Protein AF-A0A093VZG8-F1 (afdb_monomer)

Organism: NCBI:txid1077442

Radius of gyration: 24.64 Å; Cα contacts (8 Å, |Δi|>4): 411; chains: 1; bounding box: 66×65×66 Å

Foldseek 3Di:
DQDFDKDFFWFADPVRLQIDHRWIWTALASDPLEWEWEQAPQQCQALVDRTWTWTWGPDDDLSNDAFDCPPPPDRPRSHSPQWDWDDLDPQKIWIAGVPRRHGAWMARPVLRIIIGTPVRTDDDPVNDDVRNRAYEYAPLVNVVQSGCCVVGPHWYQPPRPDTSVVQCDSVNDRDDGDDTDDDPRPPPPPPDDPFQWDWRAHSVRPDIDIDHPDDPVNVPDDDPDVCVVDPPPPPPVPPPDDDDDDDDDDDDDDDDDDDDDDDDD

Structure (mmCIF, N/CA/C/O backbone):
data_AF-A0A093VZG8-F1
#
_entry.id   AF-A0A093VZG8-F1
#
loop_
_atom_site.group_PDB
_atom_site.id
_atom_si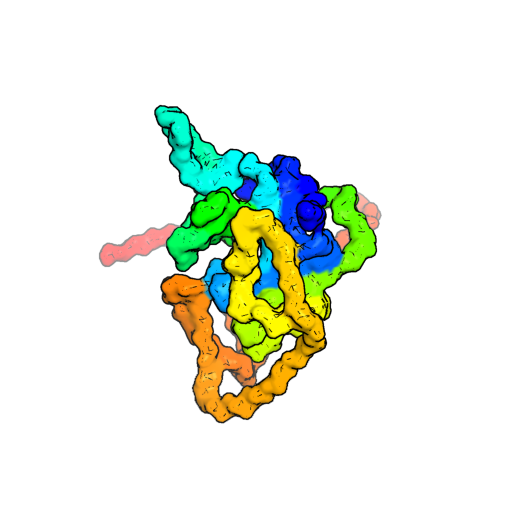te.type_symbol
_atom_site.label_atom_id
_atom_site.label_alt_id
_atom_site.label_comp_id
_atom_site.label_asym_id
_atom_site.label_entity_id
_atom_site.label_seq_id
_atom_site.pdbx_PDB_ins_code
_atom_site.Cartn_x
_atom_site.Cartn_y
_atom_site.Cartn_z
_atom_site.occupancy
_atom_site.B_iso_or_equiv
_atom_site.auth_seq_id
_atom_site.auth_comp_id
_atom_site.auth_asym_id
_atom_site.auth_atom_id
_atom_site.pdbx_PDB_model_num
ATOM 1 N N . MET A 1 1 ? 3.425 16.696 25.930 1.00 34.56 1 MET A N 1
ATOM 2 C CA . MET A 1 1 ? 2.387 16.043 25.108 1.00 34.56 1 MET A CA 1
ATOM 3 C C . MET A 1 1 ? 2.516 16.636 23.718 1.00 34.56 1 MET A C 1
ATOM 5 O O . MET A 1 1 ? 2.159 17.789 23.547 1.00 34.56 1 MET A O 1
ATOM 9 N N . SER A 1 2 ? 3.180 15.950 22.787 1.00 42.94 2 SER A N 1
ATOM 10 C CA . SER A 1 2 ? 3.310 16.444 21.412 1.00 42.94 2 SER A CA 1
ATOM 11 C C . SER A 1 2 ? 1.950 16.348 20.733 1.00 42.94 2 S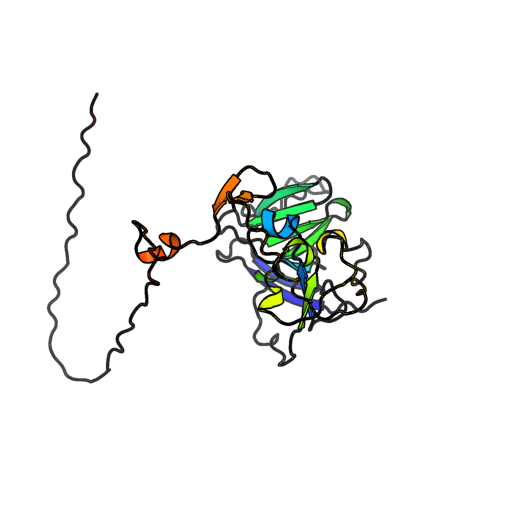ER A C 1
ATOM 13 O O . SER A 1 2 ? 1.392 15.255 20.651 1.00 42.94 2 SER A O 1
ATOM 15 N N . GLU A 1 3 ? 1.405 17.481 20.304 1.00 52.69 3 GLU A N 1
ATOM 16 C CA . GLU A 1 3 ? 0.133 17.536 19.591 1.00 52.69 3 GLU A CA 1
ATOM 17 C C . GLU A 1 3 ? 0.294 16.830 18.243 1.00 52.69 3 GLU A C 1
ATOM 19 O O . GLU A 1 3 ? 0.900 17.346 17.305 1.00 52.69 3 GLU A O 1
ATOM 24 N N . HIS A 1 4 ? -0.203 15.596 18.168 1.00 59.75 4 HIS A N 1
ATOM 25 C CA . HIS A 1 4 ? -0.438 14.955 16.889 1.00 59.75 4 HIS A CA 1
ATOM 26 C C . HIS A 1 4 ? -1.547 15.701 16.212 1.00 59.75 4 HIS A C 1
ATOM 28 O O . HIS A 1 4 ? -2.628 15.868 16.776 1.00 59.75 4 HIS A O 1
ATOM 34 N N . SER A 1 5 ? -1.292 16.105 14.985 1.00 71.56 5 SER A N 1
ATOM 35 C CA . SER A 1 5 ? -2.370 16.654 14.214 1.00 71.56 5 SER A CA 1
ATOM 36 C C . SER A 1 5 ? -3.278 15.519 13.742 1.00 71.56 5 SER A C 1
ATOM 38 O O . SER A 1 5 ? -2.818 14.535 13.147 1.00 71.56 5 SER A O 1
ATOM 40 N N . THR A 1 6 ? -4.560 15.638 14.071 1.00 81.44 6 THR A N 1
ATOM 41 C CA . THR A 1 6 ? -5.571 14.607 13.853 1.00 81.44 6 THR A CA 1
ATOM 42 C C . THR A 1 6 ? -6.587 15.052 12.816 1.00 81.44 6 THR A C 1
ATOM 44 O O . THR A 1 6 ? -6.874 16.238 12.664 1.00 81.44 6 THR A O 1
ATOM 47 N N . ILE A 1 7 ? -7.145 14.084 12.098 1.00 84.50 7 ILE A N 1
ATOM 48 C CA . ILE A 1 7 ? -8.249 14.294 11.167 1.00 84.50 7 ILE A CA 1
ATOM 49 C C . ILE A 1 7 ? -9.335 13.259 11.444 1.00 84.50 7 ILE A C 1
ATOM 51 O O . ILE A 1 7 ? -9.048 12.129 11.836 1.00 84.50 7 ILE A O 1
ATOM 55 N N . THR A 1 8 ? -10.591 13.636 11.228 1.00 88.00 8 THR A N 1
ATOM 56 C CA . THR A 1 8 ? -11.698 12.676 11.152 1.00 88.00 8 THR A CA 1
ATOM 57 C C . THR A 1 8 ? -12.025 12.458 9.686 1.00 88.00 8 THR A C 1
ATOM 59 O O . THR A 1 8 ? -12.253 13.428 8.964 1.00 88.00 8 THR A O 1
ATOM 62 N N . ALA A 1 9 ? -12.034 11.207 9.236 1.00 88.38 9 ALA A N 1
ATOM 63 C CA . ALA A 1 9 ? -12.234 10.883 7.829 1.00 88.38 9 ALA A CA 1
ATOM 64 C C . ALA A 1 9 ? -13.118 9.649 7.637 1.00 88.38 9 ALA A C 1
ATOM 66 O O . ALA A 1 9 ? -13.374 8.882 8.564 1.00 88.38 9 ALA A O 1
ATOM 67 N N . SER A 1 10 ? -13.584 9.465 6.404 1.00 91.69 10 SER A N 1
ATOM 68 C CA . SER A 1 10 ? -14.090 8.172 5.944 1.00 91.69 10 SER A CA 1
ATOM 69 C C . SER A 1 10 ? -13.010 7.483 5.125 1.00 91.69 10 SER A C 1
ATOM 71 O O . SER A 1 10 ? -12.183 8.149 4.500 1.00 91.69 10 SER A O 1
ATOM 73 N N . ILE A 1 11 ? -13.027 6.156 5.108 1.00 92.88 11 ILE A N 1
ATOM 74 C CA . ILE A 1 11 ? -12.136 5.355 4.276 1.00 92.88 11 ILE A CA 1
ATOM 75 C C . ILE A 1 11 ? -12.933 4.370 3.436 1.00 92.88 11 ILE A C 1
ATOM 77 O O . ILE A 1 11 ? -13.961 3.857 3.880 1.00 92.88 11 ILE A O 1
ATOM 81 N N . SER A 1 12 ? -12.454 4.081 2.232 1.00 94.81 12 SER A N 1
ATOM 82 C CA . SER A 1 12 ? -13.049 3.067 1.368 1.00 94.81 12 SER A CA 1
ATOM 83 C C . SER A 1 12 ? -12.025 2.510 0.395 1.00 94.81 12 SER A C 1
ATOM 85 O O . SER A 1 12 ? -11.300 3.255 -0.259 1.00 94.81 12 SER A O 1
ATOM 87 N N . CYS A 1 13 ? -12.007 1.188 0.239 1.00 95.62 13 CYS A N 1
ATOM 88 C CA . CYS A 1 13 ? -11.330 0.551 -0.883 1.00 95.62 13 CYS A CA 1
ATOM 89 C C . CYS A 1 13 ? -12.132 0.721 -2.179 1.00 95.62 13 CYS A C 1
ATOM 91 O O . CYS A 1 13 ? -13.307 1.095 -2.154 1.00 95.62 13 CYS A O 1
ATOM 93 N N . LEU A 1 14 ? -11.516 0.372 -3.314 1.00 95.44 14 LEU A N 1
ATOM 94 C CA . LEU A 1 14 ? -12.126 0.515 -4.642 1.00 95.44 14 LEU A CA 1
ATOM 95 C C . LEU A 1 14 ? -13.506 -0.156 -4.771 1.00 95.44 14 LEU A C 1
ATOM 97 O O . LEU A 1 14 ? -14.391 0.387 -5.420 1.00 95.44 14 LEU A O 1
ATOM 101 N N . CYS A 1 15 ? -13.709 -1.323 -4.152 1.00 96.38 15 CYS A N 1
ATOM 102 C CA . CYS A 1 15 ? -14.987 -2.044 -4.220 1.00 96.38 15 CYS A CA 1
ATOM 103 C C . CYS A 1 15 ? -15.947 -1.737 -3.055 1.00 96.38 15 CYS A C 1
ATOM 105 O O . CYS A 1 15 ? -17.015 -2.344 -2.974 1.00 96.38 15 CYS A O 1
ATOM 107 N N . GLY A 1 16 ? -15.558 -0.867 -2.115 1.00 93.69 16 GLY A N 1
ATOM 108 C CA . GLY A 1 16 ? -16.362 -0.495 -0.945 1.00 93.69 16 GLY A CA 1
ATOM 109 C C . GLY A 1 16 ? -16.577 -1.599 0.097 1.00 93.69 16 GLY A C 1
ATOM 110 O O . GLY A 1 16 ? -17.327 -1.405 1.043 1.00 93.69 16 GLY A O 1
ATOM 111 N N . LYS A 1 17 ? -15.949 -2.774 -0.048 1.00 93.00 17 LYS A N 1
ATOM 112 C CA . LYS A 1 17 ? -16.087 -3.888 0.913 1.00 93.00 17 LYS A CA 1
ATOM 113 C C . LYS A 1 17 ? -15.242 -3.720 2.175 1.00 93.00 17 LYS A C 1
ATOM 115 O O . LYS A 1 17 ? -15.554 -4.298 3.214 1.00 93.00 17 LYS A O 1
ATOM 120 N N . VAL A 1 18 ? -14.177 -2.931 2.078 1.00 93.12 18 VAL A N 1
ATOM 121 C CA . VAL A 1 18 ? -13.375 -2.467 3.210 1.00 93.12 18 VAL A CA 1
ATOM 122 C C . VAL A 1 18 ? -13.589 -0.967 3.292 1.00 93.12 18 VAL A C 1
ATOM 124 O O . VAL A 1 18 ? -13.084 -0.226 2.450 1.00 93.12 18 VAL A O 1
ATOM 127 N N . SER A 1 19 ? -14.384 -0.533 4.261 1.00 92.81 19 SER A N 1
ATOM 128 C CA . SER A 1 19 ? -14.762 0.866 4.422 1.00 92.81 19 SER A CA 1
ATOM 129 C C . SER A 1 19 ? -15.127 1.164 5.866 1.00 92.81 19 SER A C 1
ATOM 131 O O . SER A 1 19 ? -15.663 0.290 6.543 1.00 92.81 19 SER A O 1
ATOM 133 N N . SER A 1 20 ? -14.917 2.406 6.287 1.00 90.81 20 SER A N 1
ATOM 134 C CA . SER A 1 20 ? -15.461 2.930 7.535 1.00 90.81 20 SER A CA 1
ATOM 135 C C . SER A 1 20 ? -15.730 4.432 7.441 1.00 90.81 20 SER A C 1
ATOM 137 O O . SER A 1 20 ? -15.198 5.118 6.567 1.00 90.81 20 SER A O 1
ATOM 139 N N . GLN A 1 21 ? -16.570 4.941 8.334 1.00 89.25 21 GLN A N 1
ATOM 140 C CA . GLN A 1 21 ? -16.948 6.340 8.432 1.00 89.25 21 GLN A CA 1
ATOM 141 C C . GLN A 1 21 ? -16.551 6.910 9.790 1.00 89.25 21 GLN A C 1
ATOM 143 O O . GLN A 1 21 ? -16.598 6.222 10.804 1.00 89.25 21 GLN A O 1
ATOM 148 N N . GLN A 1 22 ? -16.219 8.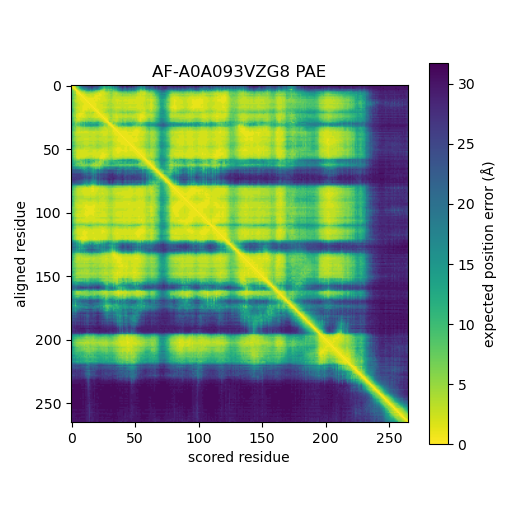202 9.797 1.00 85.94 22 GLN A N 1
ATOM 149 C CA . GLN A 1 22 ? -15.954 8.975 11.014 1.00 85.94 22 GLN A CA 1
ATOM 150 C C . GLN A 1 22 ? -14.843 8.388 11.902 1.00 85.94 22 GLN A C 1
ATOM 152 O O . GLN A 1 22 ? -14.923 8.444 13.128 1.00 85.94 22 GLN A O 1
ATOM 157 N N . ILE A 1 23 ? -13.781 7.861 11.288 1.00 87.62 23 ILE A N 1
ATOM 158 C CA . ILE A 1 23 ? -12.618 7.359 12.024 1.00 87.62 23 ILE A CA 1
ATOM 159 C C . ILE A 1 23 ? -11.635 8.489 12.328 1.00 87.62 23 ILE A C 1
ATOM 161 O O . ILE A 1 23 ? -11.381 9.348 11.478 1.00 87.62 23 ILE A O 1
ATOM 165 N N . ALA A 1 24 ? -11.064 8.474 13.534 1.00 88.88 24 ALA A N 1
ATOM 166 C CA . ALA A 1 24 ? -10.026 9.414 13.935 1.00 88.88 24 ALA A CA 1
ATOM 167 C C . ALA A 1 24 ? -8.645 8.894 13.518 1.00 88.88 24 ALA A C 1
ATOM 169 O O . ALA A 1 24 ? -8.216 7.805 13.915 1.00 88.88 24 ALA A O 1
ATOM 170 N N . LEU A 1 25 ? -7.943 9.698 12.728 1.00 88.19 25 LEU A N 1
ATOM 171 C CA . LEU A 1 25 ? -6.627 9.413 12.177 1.00 88.19 25 LEU A CA 1
ATOM 172 C C . LEU A 1 25 ? -5.615 10.447 12.675 1.00 88.19 25 LEU A C 1
ATOM 174 O O . LEU A 1 25 ? -5.944 11.623 12.803 1.00 88.19 25 LEU A O 1
ATOM 178 N N . ALA A 1 26 ? -4.375 10.029 12.914 1.00 87.00 26 ALA A N 1
ATOM 179 C CA . ALA A 1 26 ? -3.255 10.927 13.194 1.00 87.00 26 ALA A CA 1
ATOM 180 C C . ALA A 1 26 ? -2.165 10.803 12.132 1.00 87.00 26 ALA A C 1
ATOM 182 O O . ALA A 1 26 ? -1.857 9.699 11.673 1.00 87.00 26 ALA A O 1
ATOM 183 N N . SER A 1 27 ? -1.538 11.931 11.790 1.00 83.69 27 SER A N 1
ATOM 184 C CA . SER A 1 27 ? -0.301 11.912 11.004 1.00 83.69 27 SER A CA 1
ATOM 185 C C . SER A 1 27 ? 0.809 11.184 11.772 1.00 83.69 27 SER A C 1
ATOM 187 O O . SER A 1 27 ? 0.931 11.313 12.995 1.00 83.69 27 SER A O 1
ATOM 189 N N . LEU A 1 28 ? 1.625 10.415 11.045 1.00 81.19 28 LEU A N 1
ATOM 190 C CA . LEU A 1 28 ? 2.820 9.761 11.594 1.00 81.19 28 LEU A CA 1
ATOM 191 C C . LEU A 1 28 ? 3.985 10.742 11.804 1.00 81.19 28 LEU A C 1
ATOM 193 O O . LE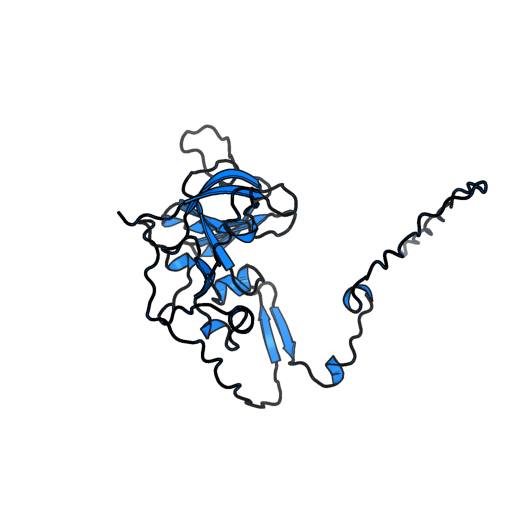U A 1 28 ? 4.954 10.426 12.496 1.00 81.19 28 LEU A O 1
ATOM 197 N N . VAL A 1 29 ? 3.884 11.937 11.222 1.00 75.19 29 VAL A N 1
ATOM 198 C CA . VAL A 1 29 ? 4.851 13.030 11.353 1.00 75.19 29 VAL A CA 1
ATOM 199 C C . VAL A 1 29 ? 4.205 14.232 12.046 1.00 75.19 29 VAL A C 1
ATOM 201 O O . VAL A 1 29 ? 2.992 14.289 12.234 1.00 75.19 29 VAL A O 1
ATOM 204 N N . LYS A 1 30 ? 5.024 15.197 12.480 1.00 69.12 30 LYS A N 1
ATOM 205 C CA . LYS A 1 30 ? 4.568 16.320 13.322 1.00 69.12 30 LYS A CA 1
ATOM 206 C C . LYS A 1 30 ? 3.559 17.258 12.640 1.00 69.12 30 LYS A C 1
ATOM 208 O O . LYS A 1 30 ? 2.775 17.881 13.345 1.00 69.12 30 LYS A O 1
ATOM 213 N N . SER A 1 31 ? 3.580 17.373 11.311 1.00 70.19 31 SER A N 1
ATOM 214 C CA . SER A 1 31 ? 2.741 18.309 10.543 1.00 70.19 31 SER A CA 1
ATOM 215 C C . SER A 1 31 ? 1.654 17.576 9.743 1.00 70.19 31 SER A C 1
ATOM 217 O O . SER A 1 31 ? 1.929 16.512 9.190 1.00 70.19 31 SER A O 1
ATOM 219 N N . LEU A 1 32 ? 0.436 18.138 9.639 1.00 66.38 32 LEU A N 1
ATOM 220 C CA . LEU A 1 32 ? -0.608 17.626 8.717 1.00 66.38 32 LEU A CA 1
ATOM 221 C C . LEU A 1 32 ? -0.271 17.852 7.261 1.00 66.38 32 LEU A C 1
ATOM 223 O O . LEU A 1 32 ? -0.655 17.048 6.421 1.00 66.38 32 LEU A O 1
ATOM 227 N N . ASN A 1 33 ? 0.431 18.945 6.977 1.00 75.94 33 ASN A N 1
ATOM 228 C CA . ASN A 1 33 ? 0.797 19.287 5.613 1.00 75.94 33 ASN A CA 1
ATOM 229 C C . ASN A 1 33 ? 1.937 18.394 5.122 1.00 75.94 33 ASN A C 1
ATOM 231 O O . ASN A 1 33 ? 2.391 18.557 4.004 1.00 75.94 33 ASN A O 1
ATOM 235 N N . GLU A 1 34 ? 2.436 17.468 5.939 1.00 80.94 34 GLU A N 1
ATOM 236 C CA . GLU A 1 34 ? 3.473 16.539 5.530 1.00 80.94 34 GLU A CA 1
ATOM 237 C C . GLU A 1 34 ? 2.919 15.154 5.289 1.00 80.94 34 GLU A C 1
ATOM 239 O O . GLU A 1 34 ? 2.251 14.563 6.139 1.00 80.94 34 GLU A O 1
ATOM 244 N N . VAL A 1 35 ? 3.273 14.618 4.129 1.00 85.12 35 VAL A N 1
ATOM 245 C CA . VAL A 1 35 ? 2.868 13.286 3.705 1.00 85.12 35 VAL A CA 1
ATOM 246 C C . VAL A 1 35 ? 4.094 12.379 3.774 1.00 85.12 35 VAL A C 1
ATOM 248 O O . VAL A 1 35 ? 4.968 12.465 2.908 1.00 85.12 35 VAL A O 1
ATOM 251 N N . PRO A 1 36 ? 4.206 11.512 4.797 1.00 86.88 36 PRO A N 1
ATOM 252 C CA . PRO A 1 36 ? 5.328 10.597 4.899 1.00 86.88 36 PRO A CA 1
ATOM 253 C C . PRO A 1 36 ? 5.174 9.461 3.882 1.00 86.88 36 PRO A C 1
ATOM 255 O O . PRO A 1 36 ? 4.173 8.738 3.874 1.00 86.88 36 PRO A O 1
ATOM 258 N N . LEU A 1 37 ? 6.184 9.304 3.029 1.00 91.62 37 LEU A N 1
ATOM 259 C CA . LEU A 1 37 ? 6.273 8.315 1.959 1.00 91.62 37 LEU A CA 1
ATOM 260 C C . LEU A 1 37 ? 7.452 7.382 2.234 1.00 91.62 37 LEU A C 1
ATOM 262 O O . LEU A 1 37 ? 8.608 7.789 2.146 1.00 91.62 37 LEU A O 1
ATOM 266 N N . CYS A 1 38 ? 7.176 6.121 2.560 1.00 92.06 38 CYS A N 1
ATOM 267 C CA . CYS A 1 38 ? 8.206 5.113 2.792 1.00 92.06 38 CYS A CA 1
ATOM 268 C C . CYS A 1 38 ? 8.538 4.349 1.518 1.00 92.06 38 CYS A C 1
ATOM 270 O O . CYS A 1 38 ? 7.661 3.715 0.927 1.00 92.06 38 CYS A O 1
ATOM 272 N N . HIS A 1 39 ? 9.815 4.378 1.151 1.00 92.31 39 HIS A N 1
ATOM 273 C CA . HIS A 1 39 ? 10.354 3.747 -0.045 1.00 92.31 39 HIS A CA 1
ATOM 274 C C . HIS A 1 39 ? 11.083 2.445 0.256 1.00 92.31 39 HIS A C 1
ATOM 276 O O . HIS A 1 39 ? 11.618 1.880 -0.676 1.00 92.31 39 HIS A O 1
ATOM 282 N N . CYS A 1 40 ? 11.133 1.932 1.491 1.00 90.88 40 CYS A N 1
ATOM 283 C CA . CYS A 1 40 ? 11.930 0.731 1.768 1.00 90.88 40 CYS A CA 1
ATOM 284 C C . CYS A 1 40 ? 11.472 -0.488 0.945 1.00 90.88 40 CYS A C 1
ATOM 286 O O . CYS A 1 40 ? 10.297 -0.636 0.585 1.00 90.88 40 CYS A O 1
ATOM 288 N N . SER A 1 41 ? 12.404 -1.398 0.693 1.00 90.75 41 SER A N 1
ATOM 289 C CA . SER A 1 41 ? 12.233 -2.594 -0.127 1.00 90.75 41 SER A CA 1
ATOM 290 C C . SER A 1 41 ? 11.092 -3.465 0.382 1.00 90.75 41 SER A C 1
ATOM 292 O O . SER A 1 41 ? 10.288 -3.933 -0.420 1.00 90.75 41 SER A O 1
ATOM 294 N N . ALA A 1 42 ? 10.945 -3.627 1.702 1.00 90.88 42 ALA A N 1
ATOM 295 C CA . ALA A 1 42 ? 9.841 -4.387 2.293 1.00 90.88 42 ALA A CA 1
ATOM 296 C C . ALA A 1 42 ? 8.471 -3.768 1.963 1.00 90.88 42 ALA A C 1
ATOM 298 O O . ALA A 1 42 ? 7.549 -4.471 1.545 1.00 90.88 42 ALA A O 1
ATOM 299 N N . CYS A 1 43 ? 8.341 -2.441 2.074 1.00 92.38 43 CYS A N 1
ATOM 300 C CA . CYS A 1 43 ? 7.115 -1.736 1.707 1.00 92.38 43 CYS A CA 1
ATOM 301 C C . CYS A 1 43 ? 6.816 -1.876 0.212 1.00 92.38 43 CYS A C 1
ATOM 303 O O . CYS A 1 43 ? 5.689 -2.239 -0.131 1.00 92.38 43 CYS A O 1
ATOM 305 N N . ARG A 1 44 ? 7.801 -1.663 -0.670 1.00 93.19 44 ARG A N 1
ATOM 306 C CA . ARG A 1 44 ? 7.607 -1.763 -2.129 1.00 93.19 44 ARG A CA 1
ATOM 307 C C . ARG A 1 44 ? 7.271 -3.188 -2.574 1.00 93.19 44 ARG A C 1
ATOM 309 O O . ARG A 1 44 ? 6.285 -3.395 -3.270 1.00 93.19 44 ARG A O 1
ATOM 316 N N . THR A 1 45 ? 8.035 -4.184 -2.125 1.00 92.31 45 THR A N 1
ATOM 317 C CA . THR A 1 45 ? 7.876 -5.592 -2.548 1.00 92.31 45 THR A CA 1
ATOM 318 C C . THR A 1 45 ? 6.655 -6.287 -1.948 1.00 92.31 45 THR A C 1
ATOM 320 O O . THR A 1 45 ? 6.193 -7.284 -2.504 1.00 92.31 45 THR A O 1
ATOM 323 N N . THR A 1 46 ? 6.108 -5.779 -0.839 1.00 92.19 46 THR A N 1
ATOM 324 C CA . THR A 1 46 ? 4.852 -6.299 -0.273 1.00 92.19 46 THR A CA 1
ATOM 325 C C . THR A 1 46 ? 3.623 -5.653 -0.908 1.00 92.19 46 THR A C 1
ATOM 327 O O . THR A 1 46 ? 2.615 -6.321 -1.114 1.00 92.19 46 THR A O 1
ATOM 330 N N . SER A 1 47 ? 3.681 -4.352 -1.203 1.00 90.00 47 SER A N 1
ATOM 331 C CA . SER A 1 47 ? 2.516 -3.595 -1.683 1.00 90.00 47 SER A CA 1
ATOM 332 C C . SER A 1 47 ? 2.429 -3.457 -3.202 1.00 90.00 47 SER A C 1
ATOM 334 O O . SER A 1 47 ? 1.356 -3.157 -3.717 1.00 90.00 47 SER A O 1
ATOM 336 N N . GLY A 1 48 ? 3.543 -3.631 -3.917 1.00 89.31 48 GLY A N 1
ATOM 337 C CA . GLY A 1 48 ? 3.630 -3.388 -5.356 1.00 89.31 48 GLY A CA 1
ATOM 338 C C . GLY A 1 48 ? 3.572 -1.908 -5.754 1.00 89.31 48 GLY A C 1
ATOM 339 O O . GLY A 1 48 ? 3.477 -1.619 -6.943 1.00 89.31 48 GLY A O 1
ATOM 340 N N . VAL A 1 49 ? 3.623 -0.967 -4.801 1.00 90.88 49 VAL A N 1
ATOM 341 C CA . VAL A 1 49 ? 3.651 0.481 -5.081 1.00 90.88 49 VAL A CA 1
ATOM 342 C C . VAL A 1 49 ? 5.049 1.075 -4.886 1.00 90.88 49 VAL A C 1
ATOM 344 O O . VAL A 1 49 ? 5.877 0.521 -4.163 1.00 90.88 49 VAL A O 1
ATOM 347 N N . LEU A 1 50 ? 5.308 2.231 -5.511 1.00 92.69 50 LEU A N 1
ATOM 348 C CA . LEU A 1 50 ? 6.606 2.924 -5.441 1.00 92.69 50 LEU A CA 1
ATOM 349 C C . LEU A 1 50 ? 6.968 3.364 -4.016 1.00 92.69 50 LEU A C 1
ATOM 351 O O . LEU A 1 50 ? 8.131 3.329 -3.627 1.00 92.69 50 LEU A O 1
ATOM 355 N N . CYS A 1 51 ? 5.964 3.752 -3.234 1.00 93.69 51 CYS A N 1
ATOM 356 C CA . CYS A 1 51 ? 6.102 4.083 -1.825 1.00 93.69 51 CYS A CA 1
ATOM 357 C C . CYS A 1 51 ? 4.776 3.875 -1.096 1.00 93.69 51 CYS A C 1
ATOM 359 O O . CYS A 1 51 ? 3.703 4.009 -1.685 1.00 93.69 51 CYS A O 1
ATOM 361 N N . THR A 1 52 ? 4.835 3.613 0.204 1.00 94.00 52 THR A N 1
ATOM 362 C CA . THR A 1 52 ? 3.637 3.496 1.047 1.00 94.00 52 THR A CA 1
ATOM 363 C C . THR A 1 52 ? 3.504 4.685 1.987 1.00 94.00 52 THR A C 1
ATOM 365 O O . THR A 1 52 ? 4.506 5.147 2.531 1.00 94.00 52 THR A O 1
ATOM 368 N N . SER A 1 53 ? 2.271 5.118 2.236 1.00 92.38 53 SER A N 1
ATOM 369 C CA . SER A 1 53 ? 1.939 6.173 3.195 1.00 92.38 53 SER A CA 1
ATOM 370 C C . SER A 1 53 ? 0.792 5.725 4.090 1.00 92.38 53 SER A C 1
ATOM 372 O O . SER A 1 53 ? -0.119 5.034 3.620 1.00 92.38 53 SER A O 1
ATOM 374 N N . TYR A 1 54 ? 0.835 6.112 5.365 1.00 91.75 54 TYR A N 1
ATOM 375 C CA . TYR A 1 54 ? -0.174 5.719 6.341 1.00 91.75 54 TYR A CA 1
ATOM 376 C C . TYR A 1 54 ? -0.509 6.832 7.327 1.00 91.75 54 TYR A C 1
ATOM 378 O O . TYR A 1 54 ? 0.319 7.691 7.626 1.00 91.75 54 TYR A O 1
ATOM 386 N N . TYR A 1 55 ? -1.698 6.712 7.905 1.00 89.69 55 TYR A N 1
ATOM 387 C CA . TYR A 1 55 ? -2.117 7.400 9.119 1.00 89.69 55 TYR A CA 1
ATOM 388 C C . TYR A 1 55 ? -2.223 6.410 10.279 1.00 89.69 55 TYR A C 1
ATOM 390 O O . TYR A 1 55 ? -2.567 5.249 10.073 1.00 89.69 55 TYR A O 1
ATOM 398 N N . SER A 1 56 ? -1.977 6.858 11.507 1.00 89.25 56 SER A N 1
ATOM 399 C CA . SER A 1 56 ? -2.267 6.061 12.704 1.00 89.25 56 SER A CA 1
ATOM 400 C C . SER A 1 56 ? -3.771 6.065 12.978 1.00 89.25 56 SER A C 1
ATOM 402 O O . SER A 1 56 ? -4.377 7.137 13.019 1.00 89.25 56 SER A O 1
ATOM 404 N N . LEU A 1 57 ? -4.377 4.892 13.173 1.00 88.31 57 LEU A N 1
ATOM 405 C CA . LEU A 1 57 ? -5.763 4.769 13.622 1.00 88.31 57 LEU A CA 1
ATOM 406 C C . LEU A 1 57 ? -5.825 5.019 15.133 1.00 88.31 57 LEU A C 1
ATOM 408 O O . LEU A 1 57 ? -5.270 4.247 15.915 1.00 88.31 57 LEU A O 1
ATOM 412 N N . LEU A 1 58 ? -6.507 6.086 15.549 1.00 84.81 58 LEU A N 1
ATOM 413 C CA . LEU A 1 58 ? -6.601 6.465 16.964 1.00 84.81 58 LEU A CA 1
ATOM 414 C C . LEU A 1 58 ? -7.755 5.784 17.698 1.00 84.81 58 LEU A C 1
ATOM 416 O O . LEU A 1 58 ? -7.696 5.589 18.909 1.00 84.81 58 LEU A O 1
ATOM 420 N N . THR A 1 59 ? -8.813 5.447 16.968 1.00 71.88 59 THR A N 1
ATOM 421 C CA . THR A 1 59 ? -10.037 4.859 17.511 1.00 71.88 59 THR A CA 1
ATOM 422 C C . THR A 1 59 ? -10.200 3.436 16.999 1.00 71.88 59 THR A C 1
ATOM 424 O O . THR A 1 59 ? -10.224 3.251 15.780 1.00 71.88 59 THR A O 1
ATOM 427 N N . PRO A 1 60 ? -10.341 2.430 17.882 1.00 69.00 60 PRO A N 1
ATOM 428 C CA . PRO A 1 60 ? -10.639 1.072 17.455 1.00 69.00 60 PRO A CA 1
ATOM 429 C C . PRO A 1 60 ? -11.922 1.051 16.629 1.00 69.00 60 PRO A C 1
ATOM 431 O O . PRO A 1 60 ? -12.960 1.525 17.085 1.00 69.00 60 PRO A O 1
ATOM 434 N N . ASP A 1 61 ? -11.851 0.474 15.435 1.00 71.19 61 ASP A N 1
ATOM 435 C CA . ASP A 1 61 ? -13.005 0.343 14.558 1.00 71.19 61 ASP A CA 1
ATOM 436 C C . ASP A 1 61 ? -13.316 -1.137 14.317 1.00 71.19 61 ASP A C 1
ATOM 438 O O . ASP A 1 61 ? -12.497 -1.834 13.712 1.00 71.19 61 ASP A O 1
ATOM 442 N N . PRO A 1 62 ? -14.474 -1.643 14.769 1.00 63.62 62 PRO A N 1
ATOM 443 C CA . PRO A 1 62 ? -14.822 -3.051 14.618 1.00 63.62 62 PRO A CA 1
ATOM 444 C C . PRO A 1 62 ? -14.933 -3.491 13.149 1.00 63.62 62 PRO A C 1
ATOM 446 O O . PRO A 1 62 ? -14.649 -4.638 12.828 1.00 63.62 62 PRO A O 1
ATOM 449 N N . THR A 1 63 ? -15.291 -2.593 12.230 1.00 72.69 63 THR A N 1
ATOM 450 C CA . THR A 1 63 ? -15.417 -2.897 10.793 1.00 72.69 63 THR A CA 1
ATOM 451 C C . THR A 1 63 ? -14.073 -2.991 10.074 1.00 72.69 63 THR A C 1
ATOM 453 O O . THR A 1 63 ? -14.001 -3.505 8.955 1.00 72.69 63 THR A O 1
ATOM 456 N N . LEU A 1 64 ? -13.007 -2.506 10.715 1.00 74.06 64 LEU A N 1
ATOM 457 C CA . LEU A 1 64 ? -11.633 -2.548 10.219 1.00 74.06 64 LEU A CA 1
ATOM 458 C C . LEU A 1 64 ? -10.751 -3.493 11.034 1.00 74.06 64 LEU A C 1
ATOM 460 O O . LEU A 1 64 ? -9.600 -3.707 10.661 1.00 74.06 64 LEU A O 1
ATOM 464 N N . GLN A 1 65 ? -11.269 -4.059 12.126 1.00 67.50 65 GLN A N 1
ATOM 465 C CA . GLN A 1 65 ? -10.520 -4.984 12.959 1.00 67.50 65 GLN A CA 1
ATOM 466 C C . GLN A 1 65 ? -10.347 -6.328 12.247 1.00 67.50 65 GLN A C 1
ATOM 468 O O . GLN A 1 65 ? -11.325 -6.994 11.889 1.00 67.50 65 GLN A O 1
ATOM 473 N N . PRO A 1 66 ? -9.100 -6.768 12.050 1.00 59.75 66 PRO A N 1
ATOM 474 C CA . PRO A 1 66 ? -8.832 -8.108 11.588 1.00 59.75 66 PRO A CA 1
ATOM 475 C C . PRO A 1 66 ? -8.861 -9.077 12.775 1.00 59.75 66 PRO A C 1
ATOM 477 O O . PRO A 1 66 ? -8.088 -8.935 13.716 1.00 59.75 66 PRO A O 1
ATOM 480 N N . HIS A 1 67 ? -9.778 -10.047 12.730 1.00 52.19 67 HIS A N 1
ATOM 481 C CA . HIS A 1 67 ? -9.868 -11.204 13.632 1.00 52.19 67 HIS A CA 1
ATOM 482 C C . HIS A 1 67 ? -9.492 -10.947 15.106 1.00 52.19 67 HIS A C 1
ATOM 484 O O . HIS A 1 67 ? -8.539 -11.534 15.623 1.00 52.19 67 HIS A O 1
ATOM 490 N N . LEU A 1 68 ? -10.272 -10.133 15.826 1.00 50.41 68 LEU A N 1
ATOM 491 C CA . LEU A 1 68 ? -10.204 -10.168 17.286 1.00 50.41 68 LEU A CA 1
ATOM 492 C C . LEU A 1 68 ? -10.945 -11.417 17.787 1.00 50.41 68 LEU A C 1
ATOM 494 O O . LEU A 1 68 ? -12.136 -11.579 17.522 1.00 50.41 68 LEU A O 1
ATOM 498 N N . LYS A 1 69 ? -10.263 -12.287 18.543 1.00 44.66 69 LYS A N 1
ATOM 499 C CA . LYS A 1 69 ? -10.971 -13.179 19.471 1.00 44.66 69 LYS A CA 1
ATOM 500 C C . LYS A 1 69 ? -11.596 -12.284 20.532 1.00 44.66 69 LYS A C 1
ATOM 502 O O . LYS A 1 69 ? -10.884 -11.504 21.168 1.00 44.66 69 LYS A O 1
ATOM 507 N N . SER A 1 70 ? -12.911 -12.349 20.686 1.00 45.47 70 SER A N 1
ATOM 508 C CA . SER A 1 70 ? -13.601 -11.612 21.734 1.00 45.47 70 SER A CA 1
ATOM 509 C C . SER A 1 70 ? -13.006 -11.998 23.095 1.00 45.47 70 SER A C 1
ATOM 511 O O . SER A 1 70 ? -12.834 -13.163 23.443 1.00 45.47 70 SER A O 1
ATOM 513 N N . GLN A 1 71 ? -12.620 -10.984 23.864 1.00 47.31 71 GLN A N 1
ATOM 514 C CA . GLN A 1 71 ? -12.113 -11.123 25.236 1.00 47.31 71 GLN A CA 1
ATOM 515 C C . GLN A 1 71 ? -13.218 -11.501 26.243 1.00 47.31 71 GLN A C 1
ATOM 517 O O . GLN A 1 71 ? -12.936 -11.865 27.381 1.00 47.31 71 GLN A O 1
ATOM 522 N N . TYR A 1 72 ? -14.473 -11.467 25.797 1.00 47.78 72 TYR A N 1
ATOM 523 C CA . TYR A 1 72 ? -15.643 -12.023 26.462 1.00 47.78 72 TYR A CA 1
ATOM 524 C C . TYR A 1 72 ? -16.166 -13.125 25.552 1.00 47.78 72 TYR A C 1
ATOM 526 O O . TYR A 1 72 ? -16.427 -12.823 24.397 1.00 47.78 72 TYR A O 1
ATOM 534 N N . GLY A 1 73 ? -16.259 -14.363 26.048 1.00 42.84 73 GLY A N 1
ATOM 535 C CA . GLY A 1 73 ? -16.485 -15.603 25.286 1.00 42.84 73 GLY A CA 1
ATOM 536 C C . GLY A 1 73 ? -17.820 -15.746 24.542 1.00 42.84 73 GLY A C 1
ATOM 537 O O . GLY A 1 73 ? -18.433 -16.807 24.606 1.00 42.84 73 GLY A O 1
ATOM 538 N N . ASP A 1 74 ? -18.254 -14.704 23.843 1.00 44.50 74 ASP A N 1
ATOM 539 C CA . ASP A 1 74 ? -19.276 -14.749 22.811 1.00 44.50 74 ASP A CA 1
ATOM 540 C C . ASP A 1 74 ? -18.568 -14.682 21.451 1.00 44.50 74 ASP A C 1
ATOM 542 O O . ASP A 1 74 ? -17.849 -13.725 21.155 1.00 44.50 74 ASP A O 1
ATOM 546 N N . ASP A 1 75 ? -18.702 -15.739 20.656 1.00 44.62 75 ASP A N 1
ATOM 547 C CA . ASP A 1 75 ? -17.905 -16.073 19.462 1.00 44.62 75 ASP A CA 1
ATOM 548 C C . ASP A 1 75 ? -18.245 -15.192 18.237 1.00 44.62 75 ASP A C 1
ATOM 550 O O . ASP A 1 75 ? -18.173 -15.613 17.082 1.00 44.62 75 ASP A O 1
ATOM 554 N N . GLN A 1 76 ? -18.654 -13.940 18.469 1.00 44.19 76 GLN A N 1
ATOM 555 C CA . GLN A 1 76 ? -18.863 -12.957 17.414 1.00 44.19 76 GLN A CA 1
ATOM 556 C C . GLN A 1 76 ? -17.517 -12.350 17.010 1.00 44.19 76 GLN A C 1
ATOM 558 O O . GLN A 1 76 ? -17.090 -11.296 17.480 1.00 44.19 76 GLN A O 1
ATOM 563 N N . LEU A 1 77 ? -16.835 -13.050 16.104 1.00 47.81 77 LEU A N 1
ATOM 564 C CA . LEU A 1 77 ? -15.753 -12.501 15.294 1.00 47.81 77 LEU A CA 1
ATOM 565 C C . LEU A 1 77 ? -16.283 -11.295 14.507 1.00 47.81 77 LEU A C 1
ATOM 567 O O . LEU A 1 77 ? -16.852 -11.440 13.425 1.00 47.81 77 LEU A O 1
ATOM 571 N N . VAL A 1 78 ? -16.072 -10.088 15.032 1.00 53.66 78 VAL A N 1
ATOM 572 C CA . VAL A 1 78 ? -16.299 -8.845 14.285 1.00 53.66 78 VAL A CA 1
ATOM 573 C C . VAL A 1 78 ? -15.091 -8.619 13.381 1.00 53.66 78 VAL A C 1
ATOM 575 O O . VAL A 1 78 ? -14.249 -7.764 13.619 1.00 53.66 78 VAL A O 1
ATOM 578 N N . SER A 1 79 ? -14.938 -9.495 12.390 1.00 67.31 79 SER A N 1
ATOM 579 C CA . SER A 1 79 ? -13.898 -9.391 11.372 1.00 67.31 79 SER A CA 1
ATOM 580 C C . SER A 1 79 ? -14.534 -9.018 10.049 1.00 67.31 79 SER A C 1
ATOM 582 O O . SER A 1 79 ? -15.498 -9.662 9.630 1.00 67.31 79 SER A O 1
ATOM 584 N N . ASN A 1 80 ? -13.968 -8.038 9.349 1.00 81.44 80 ASN A 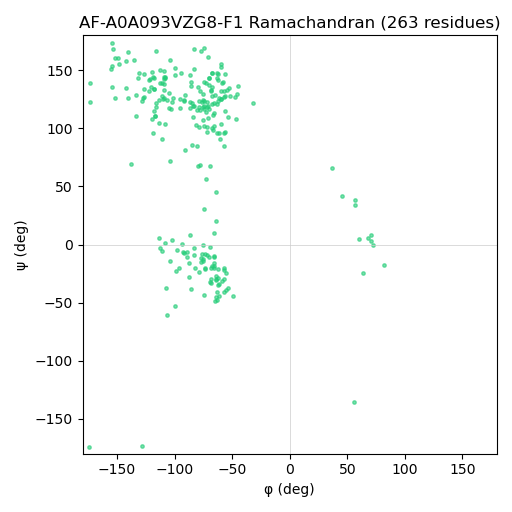N 1
ATOM 585 C CA . ASN A 1 80 ? -14.339 -7.800 7.962 1.00 81.44 80 ASN A CA 1
ATOM 586 C C . ASN A 1 80 ? -13.906 -9.010 7.108 1.00 81.44 80 ASN A C 1
ATOM 588 O O . ASN A 1 80 ? -12.704 -9.227 6.943 1.00 81.44 80 ASN A O 1
ATOM 592 N N . PRO A 1 81 ? -14.841 -9.790 6.532 1.00 86.31 81 PRO A N 1
ATOM 593 C CA . PRO A 1 81 ? -14.510 -11.038 5.839 1.00 86.31 81 PRO A CA 1
ATOM 594 C C . PRO A 1 81 ? -13.767 -10.810 4.515 1.00 86.31 81 PRO A C 1
ATOM 596 O O . PRO A 1 81 ? -13.261 -11.756 3.909 1.00 86.31 81 PRO A O 1
ATOM 599 N N . TYR A 1 82 ? -13.716 -9.562 4.046 1.00 91.00 82 TYR A N 1
ATOM 600 C CA . TYR A 1 82 ? -13.030 -9.172 2.825 1.00 91.00 82 TYR A CA 1
ATOM 601 C C . TYR A 1 82 ? -11.585 -8.735 3.076 1.00 91.00 82 TYR A C 1
ATOM 603 O O . TYR A 1 82 ? -10.862 -8.523 2.104 1.00 91.00 82 TYR A O 1
ATOM 611 N N . LEU A 1 83 ? -11.143 -8.600 4.331 1.00 92.00 83 LEU A N 1
ATOM 612 C CA . LEU A 1 83 ? -9.736 -8.368 4.651 1.00 92.00 83 LEU A CA 1
ATOM 613 C C . LEU A 1 83 ? -8.951 -9.681 4.590 1.00 92.00 83 LEU A C 1
ATOM 615 O O . LEU A 1 83 ? -9.382 -10.720 5.089 1.00 92.00 83 LEU A O 1
ATOM 619 N N . ARG A 1 84 ? -7.774 -9.629 3.968 1.00 92.56 84 ARG A N 1
ATOM 620 C CA . ARG A 1 84 ? -6.811 -10.731 3.905 1.00 92.56 84 ARG A CA 1
ATOM 621 C C . ARG A 1 84 ? -5.523 -10.319 4.591 1.00 92.56 84 ARG A C 1
ATOM 623 O O . ARG A 1 84 ? -5.039 -9.215 4.352 1.00 92.56 84 ARG A O 1
ATOM 630 N N . GLU A 1 85 ? -4.998 -11.208 5.428 1.00 92.19 85 GLU A N 1
ATOM 631 C CA . GLU A 1 85 ? -3.733 -11.007 6.127 1.00 92.19 85 GLU A CA 1
ATOM 632 C C . GLU A 1 85 ? -2.559 -11.454 5.265 1.00 92.19 85 GLU A C 1
ATOM 634 O O . GLU A 1 85 ? -2.555 -12.549 4.702 1.00 92.19 85 GLU A O 1
ATOM 639 N N . TYR A 1 86 ? -1.521 -10.634 5.258 1.00 92.94 86 TYR A N 1
ATOM 640 C CA . TYR A 1 86 ? -0.170 -11.020 4.917 1.00 92.94 86 TYR A CA 1
ATOM 641 C C . TYR A 1 86 ? 0.719 -10.821 6.145 1.00 92.94 86 TYR A C 1
ATOM 643 O O . TYR A 1 86 ? 0.979 -9.690 6.567 1.00 92.94 86 TYR A O 1
ATOM 651 N N . VAL A 1 87 ? 1.177 -11.924 6.736 1.00 93.12 87 VAL A N 1
ATOM 652 C CA . VAL A 1 87 ? 2.094 -11.888 7.879 1.00 93.12 87 VAL A CA 1
ATOM 653 C C . VAL A 1 87 ? 3.503 -11.620 7.363 1.00 93.12 87 VAL A C 1
ATOM 655 O O . VAL A 1 87 ? 4.168 -12.527 6.871 1.00 93.12 87 VAL A O 1
ATOM 658 N N . GLU A 1 88 ? 3.959 -10.374 7.479 1.00 91.38 88 GLU A N 1
ATOM 659 C CA . GLU A 1 88 ? 5.318 -9.989 7.086 1.00 91.38 88 GLU A CA 1
ATOM 660 C C . GLU A 1 88 ? 6.345 -10.495 8.104 1.00 91.38 88 GLU A C 1
ATOM 662 O O . GLU A 1 88 ? 7.398 -11.013 7.742 1.00 91.38 88 GLU A O 1
ATOM 667 N N . SER A 1 89 ? 6.035 -10.356 9.396 1.00 90.56 89 SER A N 1
ATOM 668 C CA . SER A 1 89 ? 6.894 -10.805 10.491 1.00 90.56 89 SER A CA 1
ATOM 669 C C . SER A 1 89 ? 6.075 -11.101 11.756 1.00 90.56 89 SER A C 1
ATOM 671 O O . SER A 1 89 ? 4.886 -10.767 11.829 1.00 90.56 89 SER A O 1
ATOM 673 N N . PRO A 1 90 ? 6.686 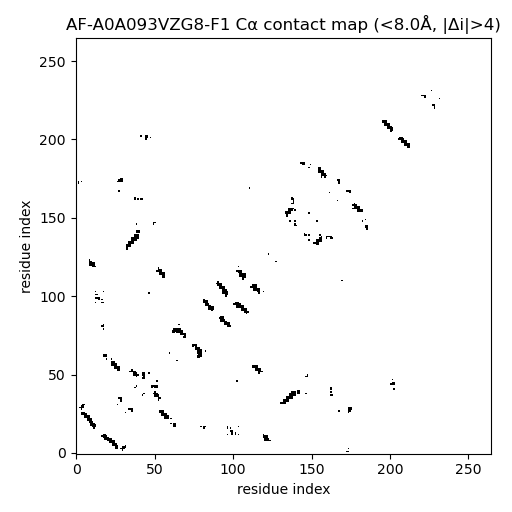-11.660 12.819 1.00 89.75 90 PRO A N 1
ATOM 674 C CA . PRO A 1 90 ? 6.011 -11.822 14.108 1.00 89.75 90 PRO A CA 1
ATOM 675 C C . PRO A 1 90 ? 5.476 -10.514 14.710 1.00 89.75 90 PRO A C 1
ATOM 677 O O . PRO A 1 90 ? 4.589 -10.555 15.558 1.00 89.75 90 PRO A O 1
ATOM 680 N N . ARG A 1 91 ? 5.997 -9.354 14.285 1.00 88.06 91 ARG A N 1
ATOM 681 C CA . ARG A 1 91 ? 5.606 -8.033 14.800 1.00 88.06 91 ARG A CA 1
ATOM 682 C C . ARG A 1 91 ? 4.691 -7.251 13.859 1.00 88.06 91 ARG A C 1
ATOM 684 O O . ARG A 1 91 ? 4.112 -6.260 14.293 1.00 88.06 91 ARG A O 1
ATOM 691 N N . LEU A 1 92 ? 4.565 -7.672 12.600 1.00 89.56 92 LEU A N 1
ATOM 692 C CA . LEU A 1 92 ? 3.939 -6.875 11.551 1.00 89.56 92 LEU A CA 1
ATOM 693 C C . LEU A 1 92 ? 3.076 -7.732 10.629 1.00 89.56 92 LEU A C 1
ATOM 695 O O . LEU A 1 92 ? 3.563 -8.695 10.035 1.00 89.56 92 LEU A O 1
ATOM 699 N N . SER A 1 93 ? 1.817 -7.336 10.469 1.00 92.19 93 SER A N 1
ATOM 700 C CA . SER A 1 93 ? 0.937 -7.855 9.419 1.00 92.19 93 SER A CA 1
ATOM 701 C C . SER A 1 93 ? 0.437 -6.736 8.534 1.00 92.19 93 SER A C 1
ATOM 703 O O . SER A 1 93 ? 0.103 -5.657 9.015 1.00 92.19 93 SER A O 1
ATOM 705 N N . ARG A 1 94 ? 0.330 -7.007 7.240 1.00 93.00 94 ARG A N 1
ATOM 706 C CA . ARG A 1 94 ? -0.315 -6.116 6.280 1.00 93.00 94 ARG A CA 1
ATOM 707 C C . ARG A 1 94 ? -1.629 -6.716 5.839 1.00 93.00 94 ARG A C 1
ATOM 709 O O . ARG A 1 94 ? -1.742 -7.925 5.679 1.00 93.00 94 ARG A O 1
ATOM 716 N N . TRP A 1 95 ? -2.616 -5.866 5.635 1.00 93.94 95 TRP A N 1
ATOM 717 C CA . TRP A 1 95 ? -3.973 -6.271 5.333 1.00 93.94 95 TRP A CA 1
ATOM 718 C C . TRP A 1 95 ? -4.448 -5.576 4.069 1.00 93.94 95 TRP A C 1
ATOM 720 O O . TRP A 1 95 ? -4.286 -4.364 3.901 1.00 93.94 95 TRP A O 1
ATOM 730 N N . PHE A 1 96 ? -5.055 -6.349 3.179 1.00 94.50 96 PHE A N 1
ATOM 731 C CA . PHE A 1 96 ? -5.564 -5.865 1.902 1.00 94.50 96 PHE A CA 1
ATOM 732 C C . PHE A 1 96 ? -6.961 -6.415 1.632 1.00 94.50 96 PHE A C 1
ATOM 734 O O . PHE A 1 96 ? -7.384 -7.422 2.202 1.00 94.50 96 PHE A O 1
ATOM 741 N N . CYS A 1 97 ? -7.701 -5.742 0.758 1.00 95.06 97 CYS A N 1
ATOM 742 C CA . CYS A 1 97 ? -9.003 -6.216 0.323 1.00 95.06 97 CYS A CA 1
ATOM 743 C C . CYS A 1 97 ? -8.837 -7.426 -0.606 1.00 95.06 97 CYS A C 1
ATOM 745 O O . CYS A 1 97 ? -8.308 -7.297 -1.705 1.00 95.06 97 CYS A O 1
ATOM 747 N N . GLY A 1 98 ? -9.359 -8.587 -0.218 1.00 94.38 98 GLY A N 1
ATOM 748 C CA . GLY A 1 98 ? -9.342 -9.809 -1.026 1.00 94.38 98 GLY A CA 1
ATOM 749 C C . GLY A 1 98 ? -10.237 -9.775 -2.270 1.00 94.38 98 GLY A C 1
ATOM 750 O O . GLY A 1 98 ? -10.267 -10.758 -3.000 1.00 94.38 98 GLY A O 1
ATOM 751 N N . VAL A 1 99 ? -10.980 -8.685 -2.496 1.00 96.06 99 VAL A N 1
ATOM 752 C CA . VAL A 1 99 ? -11.831 -8.496 -3.684 1.00 96.06 99 VAL A CA 1
ATOM 753 C C . VAL A 1 99 ? -11.138 -7.613 -4.719 1.00 96.06 99 VAL A C 1
ATOM 755 O O . VAL A 1 99 ? -11.024 -8.008 -5.871 1.00 96.06 99 VAL A O 1
ATOM 758 N N . CYS A 1 100 ? -10.671 -6.423 -4.325 1.00 96.12 100 CYS A N 1
ATOM 759 C CA . CYS A 1 100 ? -10.057 -5.465 -5.253 1.00 96.12 100 CYS A CA 1
ATOM 760 C C . CYS A 1 100 ? -8.537 -5.308 -5.103 1.00 96.12 100 CYS A C 1
ATOM 762 O O . CYS A 1 100 ? -7.954 -4.466 -5.775 1.00 96.12 100 CYS A O 1
ATOM 764 N N . GLY A 1 101 ? -7.895 -6.042 -4.193 1.00 93.62 101 GLY A N 1
ATOM 765 C CA . GLY A 1 101 ? -6.450 -5.966 -3.953 1.00 93.62 101 GLY A CA 1
ATOM 766 C C . GLY A 1 101 ? -5.975 -4.697 -3.237 1.00 93.62 101 GLY A C 1
ATOM 767 O O . GLY A 1 101 ? -4.785 -4.566 -2.973 1.00 93.62 101 GLY A O 1
ATOM 768 N N . ALA A 1 102 ? -6.871 -3.764 -2.898 1.00 94.94 102 ALA A N 1
ATOM 769 C CA . ALA A 1 102 ? -6.487 -2.506 -2.267 1.00 94.94 102 ALA A CA 1
ATOM 770 C C . ALA A 1 102 ? -5.766 -2.743 -0.933 1.00 94.94 102 ALA A C 1
ATOM 772 O O . ALA A 1 102 ? -6.316 -3.376 -0.026 1.00 94.94 102 ALA A O 1
ATOM 773 N N . HIS A 1 103 ? -4.562 -2.187 -0.807 1.00 94.31 103 HIS A N 1
ATOM 774 C CA . HIS A 1 103 ? -3.834 -2.140 0.451 1.00 94.31 103 HIS A CA 1
ATOM 775 C C . HIS A 1 103 ? -4.626 -1.309 1.459 1.00 94.31 103 HIS A C 1
ATOM 777 O O . HIS A 1 103 ? -4.929 -0.147 1.194 1.00 94.31 103 HIS A O 1
ATOM 783 N N . ALA A 1 104 ? -4.995 -1.919 2.585 1.00 93.50 104 ALA A N 1
ATOM 784 C CA . ALA A 1 104 ? -5.939 -1.319 3.508 1.00 93.50 104 ALA A CA 1
ATOM 785 C C . ALA A 1 104 ? -5.284 -0.802 4.781 1.00 93.50 104 ALA A C 1
ATOM 787 O O . ALA A 1 104 ? -5.351 0.389 5.084 1.00 93.50 104 ALA A O 1
ATOM 788 N N . LEU A 1 105 ? -4.654 -1.694 5.537 1.00 91.94 105 LEU A N 1
ATOM 789 C CA . LEU A 1 105 ? -4.094 -1.344 6.832 1.00 91.94 105 LEU A CA 1
ATOM 790 C C . LEU A 1 105 ? -2.899 -2.218 7.177 1.00 91.94 105 LEU A C 1
ATOM 792 O O . LEU A 1 105 ? -2.702 -3.296 6.628 1.00 91.94 105 LEU A O 1
ATOM 796 N N . THR A 1 106 ? -2.093 -1.741 8.107 1.00 91.81 106 THR A N 1
ATOM 797 C CA . THR A 1 106 ? -0.957 -2.461 8.664 1.00 91.81 106 THR A CA 1
ATOM 798 C C . THR A 1 106 ? -1.141 -2.579 10.170 1.00 91.81 106 THR A C 1
ATOM 800 O O . THR A 1 106 ? -1.458 -1.594 10.826 1.00 91.81 106 THR A O 1
ATOM 803 N N . GLN A 1 107 ? -0.963 -3.777 10.716 1.00 90.38 107 GLN A N 1
ATOM 804 C CA . GLN A 1 107 ? -1.083 -4.076 12.137 1.00 90.38 107 GLN A CA 1
ATOM 805 C C . GLN A 1 107 ? 0.302 -4.264 12.756 1.00 90.38 107 GLN A C 1
ATOM 807 O O . GLN A 1 107 ? 1.022 -5.211 12.427 1.00 90.38 107 GLN A O 1
ATOM 812 N N . LEU A 1 108 ? 0.631 -3.395 13.704 1.00 88.06 108 LEU A N 1
ATOM 813 C CA . LEU A 1 108 ? 1.734 -3.565 14.641 1.00 88.06 108 LEU A CA 1
ATOM 814 C C . LEU A 1 108 ? 1.240 -4.479 15.769 1.00 88.06 108 LEU A C 1
ATOM 816 O O . LEU A 1 108 ? 0.444 -4.068 16.615 1.00 88.06 108 LEU A O 1
ATOM 820 N N . LYS A 1 109 ? 1.644 -5.753 15.725 1.00 85.75 109 LYS A N 1
ATOM 821 C CA . LYS A 1 109 ? 1.111 -6.816 16.595 1.00 85.75 109 LYS A CA 1
ATOM 822 C C . LYS A 1 109 ? 1.399 -6.614 18.085 1.00 85.75 109 LYS A C 1
ATOM 824 O O . LYS A 1 109 ? 0.466 -6.810 18.859 1.00 85.75 109 LYS A O 1
ATOM 829 N N . PRO A 1 110 ? 2.622 -6.237 18.518 1.00 82.56 110 PRO A N 1
ATOM 830 C CA . PRO A 1 110 ? 2.922 -6.111 19.946 1.00 82.56 110 PRO A CA 1
ATOM 831 C C . PRO A 1 110 ? 2.056 -5.055 20.642 1.00 82.56 110 PRO A C 1
ATOM 833 O O . PRO A 1 110 ? 1.674 -5.228 21.794 1.00 82.56 110 PRO A O 1
ATOM 836 N N . GLU A 1 111 ? 1.716 -3.985 19.928 1.00 78.88 111 GLU A N 1
ATOM 837 C CA . GLU A 1 111 ? 0.918 -2.873 20.436 1.00 78.88 111 GLU A CA 1
ATOM 838 C C . GLU A 1 111 ? -0.569 -2.977 20.046 1.00 78.88 111 GLU A C 1
ATOM 840 O O . GLU A 1 111 ? -1.367 -2.137 20.455 1.00 78.88 111 GLU A O 1
ATOM 845 N N . ASN A 1 112 ? -0.940 -3.974 19.232 1.00 81.00 112 ASN A N 1
ATOM 846 C CA . ASN A 1 112 ? -2.241 -4.093 18.562 1.00 81.00 112 ASN A CA 1
ATOM 847 C C . ASN A 1 112 ? -2.708 -2.771 17.918 1.00 81.00 112 ASN A C 1
ATOM 849 O O . ASN A 1 112 ? -3.869 -2.368 18.026 1.00 81.00 112 ASN A O 1
ATOM 853 N N . ARG A 1 113 ? -1.771 -2.071 17.272 1.00 83.81 113 ARG A N 1
ATOM 854 C CA . ARG A 1 113 ? -2.008 -0.775 16.627 1.00 83.81 113 ARG A CA 1
ATOM 855 C C . ARG A 1 113 ? -2.188 -0.946 15.135 1.00 83.81 113 ARG A C 1
ATOM 857 O O . ARG A 1 113 ? -1.528 -1.776 14.516 1.00 83.81 113 ARG A O 1
ATOM 864 N N . TYR A 1 114 ? -3.043 -0.111 14.562 1.00 89.12 114 TYR A N 1
ATOM 865 C CA . TYR A 1 114 ? -3.370 -0.156 13.147 1.00 89.12 114 TYR A CA 1
ATOM 866 C C . TYR A 1 114 ? -2.972 1.144 12.466 1.00 89.12 114 TYR A C 1
ATOM 868 O O . TYR A 1 114 ? -3.257 2.235 12.955 1.00 89.12 114 TYR A O 1
ATOM 876 N N . LEU A 1 115 ? -2.318 1.012 11.322 1.00 91.56 115 LEU A N 1
ATOM 877 C CA . LEU A 1 115 ? -1.997 2.107 10.425 1.00 91.56 115 LEU A CA 1
ATOM 878 C C . LEU A 1 115 ? -2.873 1.969 9.182 1.00 91.56 115 LEU A C 1
ATOM 880 O O . LEU A 1 115 ? -2.880 0.911 8.560 1.00 91.56 115 LEU A O 1
ATOM 884 N N . ILE A 1 116 ? -3.606 3.012 8.816 1.00 92.31 116 ILE A N 1
ATOM 885 C CA . ILE A 1 116 ? -4.486 3.034 7.646 1.00 92.31 116 ILE A CA 1
ATOM 886 C C . ILE A 1 116 ? -3.710 3.539 6.440 1.00 92.31 116 ILE A C 1
ATOM 888 O O . ILE A 1 116 ? -3.090 4.598 6.515 1.00 92.31 116 ILE A O 1
ATOM 892 N N . ALA A 1 117 ? -3.756 2.809 5.326 1.00 93.81 117 ALA A N 1
ATOM 893 C CA . ALA A 1 117 ? -3.148 3.251 4.078 1.00 93.81 117 ALA A CA 1
ATOM 894 C C . ALA A 1 117 ? -3.805 4.558 3.607 1.00 93.81 117 ALA A C 1
ATOM 896 O O . ALA A 1 117 ? -5.025 4.626 3.446 1.00 93.81 117 ALA A O 1
ATOM 897 N N . ALA A 1 118 ? -2.996 5.591 3.356 1.00 91.44 118 ALA A N 1
ATOM 898 C CA . ALA A 1 118 ? -3.492 6.925 3.009 1.00 91.44 118 ALA A CA 1
ATOM 899 C C . ALA A 1 118 ? -4.373 6.924 1.745 1.00 91.44 118 ALA A C 1
ATOM 901 O O . ALA A 1 118 ? -5.332 7.683 1.662 1.00 91.44 118 ALA A O 1
ATOM 902 N N . GLY A 1 119 ? -4.108 6.015 0.799 1.00 90.75 119 GLY A N 1
ATOM 903 C CA . GLY A 1 119 ? -4.896 5.860 -0.428 1.00 90.75 119 GLY A CA 1
ATOM 904 C C . GLY A 1 119 ? -6.339 5.377 -0.226 1.00 90.75 119 GLY A C 1
ATOM 905 O O . GLY A 1 119 ? -7.108 5.397 -1.181 1.00 90.75 119 GLY A O 1
ATOM 906 N N . LEU A 1 120 ? -6.722 4.947 0.983 1.00 92.94 120 LEU A N 1
ATOM 907 C CA . LEU A 1 120 ? -8.119 4.647 1.305 1.00 92.94 120 LEU A CA 1
ATOM 908 C C . LEU A 1 120 ? -8.909 5.864 1.789 1.00 92.94 120 LEU A C 1
ATOM 910 O O . LEU A 1 120 ? -10.134 5.779 1.866 1.00 92.94 120 LEU A O 1
ATOM 914 N N . VAL A 1 121 ? -8.243 6.953 2.182 1.00 91.12 121 VAL A N 1
ATOM 915 C CA . VAL A 1 121 ? -8.910 8.122 2.763 1.00 91.12 121 VAL A CA 1
ATOM 916 C C . VAL A 1 121 ? -9.771 8.791 1.701 1.00 91.12 121 VAL A C 1
ATOM 918 O O . VAL A 1 121 ? -9.280 9.220 0.661 1.00 91.12 121 VAL A O 1
ATOM 921 N N . VAL A 1 122 ? -11.071 8.881 1.974 1.00 89.88 122 VAL A N 1
ATOM 922 C CA . VAL A 1 122 ? -12.035 9.551 1.103 1.00 89.88 122 VAL A CA 1
ATOM 923 C C . VAL A 1 122 ? -11.999 11.046 1.426 1.00 89.88 122 VAL A C 1
ATOM 925 O O . VAL A 1 122 ? -12.307 11.419 2.564 1.00 89.88 122 VAL A O 1
ATOM 928 N N . PRO A 1 123 ? -11.647 11.916 0.462 1.00 74.94 123 PRO A N 1
ATOM 929 C CA . PRO A 1 123 ? -11.653 13.356 0.682 1.00 74.94 123 PRO A CA 1
ATOM 930 C C . PRO A 1 123 ? -13.054 13.837 1.065 1.00 74.94 123 PRO A C 1
ATOM 932 O O . PRO A 1 123 ? -14.034 13.503 0.397 1.00 74.94 123 PRO A O 1
ATOM 935 N N . THR A 1 124 ? -13.163 14.653 2.115 1.00 68.25 124 THR A N 1
ATOM 936 C CA . THR A 1 124 ? -14.392 15.419 2.368 1.00 68.25 124 THR A CA 1
ATOM 937 C C . THR A 1 124 ? -14.248 16.811 1.758 1.00 68.25 124 THR A C 1
ATOM 939 O O . THR A 1 124 ? -13.146 17.355 1.720 1.00 68.25 124 THR A O 1
ATOM 942 N N . ALA A 1 125 ? -15.346 17.409 1.287 1.00 57.50 125 ALA A N 1
ATOM 943 C CA . ALA A 1 125 ? -15.331 18.741 0.667 1.00 57.50 125 ALA A CA 1
ATOM 944 C C . ALA A 1 125 ? -14.750 19.843 1.584 1.00 57.50 125 ALA A C 1
ATOM 946 O O . ALA A 1 125 ? -14.280 20.865 1.102 1.00 57.50 125 ALA A O 1
ATOM 947 N N . SER A 1 126 ? -14.748 19.617 2.901 1.00 52.62 126 SER A N 1
ATOM 948 C CA . SER A 1 126 ? -14.169 20.485 3.934 1.00 52.62 126 SER A CA 1
ATOM 949 C C . SER A 1 126 ? -12.692 20.211 4.259 1.00 52.62 126 SER A C 1
ATOM 951 O O . SER A 1 126 ? -12.112 20.940 5.056 1.00 52.62 126 SER A O 1
ATOM 953 N N . SER A 1 127 ? -12.085 19.159 3.698 1.00 52.56 127 SER A N 1
ATOM 954 C CA . SER A 1 127 ? -10.700 18.742 3.988 1.00 52.56 127 SER A CA 1
ATOM 955 C C . SER A 1 127 ? -9.657 19.328 3.035 1.00 52.56 127 SER A C 1
ATOM 957 O O . SER A 1 127 ? -8.469 19.116 3.252 1.00 52.56 127 SER A O 1
ATOM 959 N N . MET A 1 128 ? -10.072 20.034 1.981 1.00 47.56 128 MET A N 1
ATOM 960 C CA . MET A 1 128 ? -9.146 20.693 1.059 1.00 47.56 128 MET A CA 1
ATOM 961 C C . MET A 1 128 ? -8.883 22.114 1.548 1.00 47.56 128 MET A C 1
ATOM 963 O O . MET A 1 128 ? -9.520 23.063 1.100 1.00 47.56 128 MET A O 1
ATOM 967 N N . SER A 1 129 ? -7.979 22.265 2.516 1.00 53.47 129 SER A N 1
ATOM 968 C CA . SER A 1 129 ? -7.306 23.551 2.668 1.00 53.47 129 SER A CA 1
ATOM 969 C C . SER A 1 129 ? -6.353 23.723 1.481 1.00 53.47 129 SER A C 1
ATOM 971 O O . SER A 1 129 ? -5.706 22.760 1.077 1.00 53.47 129 SER A O 1
ATOM 973 N N . ASP A 1 130 ? -6.205 24.943 0.958 1.00 53.22 130 ASP A N 1
ATOM 974 C CA . ASP A 1 130 ? -5.163 25.323 -0.025 1.00 53.22 130 ASP A CA 1
ATOM 975 C C . ASP A 1 130 ? -3.731 25.207 0.553 1.00 53.22 130 ASP A C 1
ATOM 977 O O . ASP A 1 130 ? -2.787 25.854 0.105 1.00 53.22 130 ASP A O 1
ATOM 981 N N . SER A 1 131 ? -3.550 24.429 1.620 1.00 61.53 131 SER A N 1
ATOM 982 C CA . SER A 1 131 ? -2.259 24.204 2.245 1.00 61.53 131 SER A CA 1
ATOM 983 C C . SER A 1 131 ? -1.443 23.267 1.368 1.00 61.53 131 SER A C 1
ATOM 985 O O . SER A 1 131 ? -1.808 22.108 1.170 1.00 61.53 131 SER A O 1
ATOM 987 N N . GLU A 1 132 ? -0.325 23.774 0.859 1.00 69.69 132 GLU A N 1
ATOM 988 C CA . GLU A 1 132 ? 0.642 22.980 0.110 1.00 69.69 132 GLU A CA 1
ATOM 989 C C . GLU A 1 132 ? 1.110 21.797 0.968 1.00 69.69 132 GLU A C 1
ATOM 991 O O . GLU A 1 132 ? 1.720 21.967 2.028 1.00 69.69 132 GLU A O 1
ATOM 996 N N . CYS A 1 133 ? 0.775 20.584 0.524 1.00 77.06 133 CYS A N 1
ATOM 997 C CA . CYS A 1 133 ? 1.281 19.366 1.133 1.00 77.06 133 CYS A CA 1
ATOM 998 C C . CYS A 1 133 ? 2.715 19.118 0.655 1.00 77.06 133 CYS A C 1
ATOM 1000 O O . CYS A 1 133 ? 2.994 19.150 -0.542 1.00 77.06 133 CYS A O 1
ATOM 1002 N N . VAL A 1 134 ? 3.614 18.821 1.584 1.00 83.06 134 VAL A N 1
ATOM 1003 C CA . VAL A 1 134 ? 5.022 18.527 1.334 1.00 83.06 134 VAL A CA 1
ATOM 1004 C C . VAL A 1 134 ? 5.257 17.032 1.510 1.00 83.06 134 VAL A C 1
ATOM 1006 O O . VAL A 1 134 ? 4.973 16.455 2.564 1.00 83.06 134 VAL A O 1
ATOM 1009 N N . ALA A 1 135 ? 5.801 16.388 0.482 1.00 86.44 135 ALA A N 1
ATOM 1010 C CA . ALA A 1 135 ? 6.221 14.999 0.581 1.00 86.44 135 ALA A CA 1
ATOM 1011 C C . ALA A 1 135 ? 7.459 14.873 1.487 1.00 86.44 135 ALA A C 1
ATOM 1013 O O . ALA A 1 135 ? 8.400 15.671 1.417 1.00 86.44 135 ALA A O 1
ATOM 1014 N N . VAL A 1 136 ? 7.459 13.855 2.346 1.00 86.25 136 VAL A N 1
ATOM 1015 C CA . VAL A 1 136 ? 8.605 13.491 3.187 1.00 86.25 136 VAL A CA 1
ATOM 1016 C C . VAL A 1 136 ? 9.016 12.071 2.825 1.00 86.25 136 VAL A C 1
ATOM 1018 O O . VAL A 1 136 ? 8.310 11.115 3.138 1.00 86.25 136 VAL A O 1
ATOM 1021 N N . HIS A 1 137 ? 10.149 11.920 2.150 1.00 87.38 137 HIS A N 1
ATOM 1022 C CA . HIS A 1 137 ? 10.624 10.657 1.605 1.00 87.38 137 HIS A CA 1
ATOM 1023 C C . HIS A 1 137 ? 11.535 9.927 2.599 1.00 87.38 137 HIS A C 1
ATOM 1025 O O . HIS A 1 137 ? 12.554 10.452 3.044 1.00 87.38 137 HIS A O 1
ATOM 1031 N N . TRP A 1 138 ? 11.169 8.688 2.917 1.00 87.81 138 TRP A N 1
ATOM 1032 C CA . TRP A 1 138 ? 11.866 7.799 3.848 1.00 87.81 138 TRP A CA 1
ATOM 1033 C C . TRP A 1 138 ? 12.506 6.622 3.116 1.00 87.81 138 TRP A C 1
ATOM 1035 O O . TRP A 1 138 ? 11.860 6.012 2.265 1.00 87.81 138 TRP A O 1
ATOM 1045 N N . CYS A 1 139 ? 13.725 6.238 3.504 1.00 86.00 139 CYS A N 1
ATOM 1046 C CA . CYS A 1 139 ? 14.447 5.074 2.966 1.00 86.00 139 CYS A CA 1
ATOM 1047 C C . CYS A 1 139 ? 14.637 5.097 1.438 1.00 86.00 139 CYS A C 1
ATOM 1049 O O . CYS A 1 139 ? 14.606 4.051 0.791 1.00 86.00 139 CYS A O 1
ATOM 1051 N N . VAL A 1 140 ? 14.815 6.278 0.839 1.00 86.06 140 VAL A N 1
ATOM 1052 C CA . VAL A 1 140 ? 14.963 6.389 -0.621 1.00 86.06 140 VAL A CA 1
ATOM 1053 C C . VAL A 1 140 ? 16.225 5.700 -1.135 1.00 86.06 140 VAL A C 1
ATOM 1055 O O . VAL A 1 140 ? 16.206 5.141 -2.222 1.00 86.06 140 VAL A O 1
ATOM 1058 N N . GLY A 1 141 ? 17.299 5.652 -0.341 1.00 83.44 141 GLY A N 1
ATOM 1059 C CA . GLY A 1 141 ? 18.527 4.952 -0.732 1.00 83.44 141 GLY A CA 1
ATOM 1060 C C . GLY A 1 141 ? 18.306 3.479 -1.112 1.00 83.44 141 GLY A C 1
ATOM 1061 O O . GLY A 1 141 ? 19.056 2.940 -1.918 1.00 83.44 141 GLY A O 1
ATOM 1062 N N . GLU A 1 142 ? 17.243 2.839 -0.609 1.00 86.50 142 GLU A N 1
ATOM 1063 C CA . GLU A 1 142 ? 16.875 1.469 -0.985 1.00 86.50 142 GLU A CA 1
ATOM 1064 C C . GLU A 1 142 ? 16.205 1.353 -2.363 1.00 86.50 142 GLU A C 1
ATOM 1066 O O . GLU A 1 142 ? 15.904 0.245 -2.808 1.00 86.50 142 GLU A O 1
ATOM 1071 N N . THR A 1 143 ? 15.851 2.454 -3.030 1.00 86.81 143 THR A N 1
ATOM 1072 C CA . THR A 1 143 ? 15.366 2.404 -4.421 1.00 86.81 143 THR A CA 1
ATOM 1073 C C . THR A 1 143 ? 16.530 2.330 -5.405 1.00 86.81 143 THR A C 1
ATOM 1075 O O . THR A 1 143 ? 16.337 1.873 -6.524 1.00 86.81 143 THR A O 1
ATOM 1078 N N . HIS A 1 144 ? 17.736 2.726 -4.979 1.00 83.06 144 HIS A N 1
ATOM 1079 C CA . HIS A 1 144 ? 18.961 2.854 -5.779 1.00 83.06 144 HIS A CA 1
ATOM 1080 C C . HIS A 1 144 ? 18.914 3.911 -6.897 1.00 83.06 144 HIS A C 1
ATOM 1082 O O . HIS A 1 144 ? 19.959 4.429 -7.272 1.00 83.06 144 HIS A O 1
ATOM 1088 N N . ASP A 1 145 ? 17.729 4.263 -7.390 1.00 81.50 145 ASP A N 1
ATOM 1089 C CA . ASP A 1 145 ? 17.474 5.209 -8.484 1.00 81.50 145 ASP A CA 1
ATOM 1090 C C . ASP A 1 145 ? 16.741 6.495 -8.041 1.00 81.50 145 ASP A C 1
ATOM 1092 O O . ASP A 1 145 ? 16.326 7.296 -8.874 1.00 81.50 145 ASP A O 1
ATOM 1096 N N . GLY A 1 146 ? 16.520 6.675 -6.735 1.00 82.50 146 GLY A N 1
ATOM 1097 C CA . GLY A 1 146 ? 15.684 7.740 -6.163 1.00 82.50 146 GLY A CA 1
ATOM 1098 C C . GLY A 1 146 ? 14.168 7.456 -6.171 1.00 82.50 146 GLY A C 1
ATOM 1099 O O . GLY A 1 146 ? 13.406 8.066 -5.420 1.00 82.50 146 GLY A O 1
ATOM 1100 N N . GLY A 1 147 ? 13.685 6.503 -6.970 1.00 87.62 147 GLY A N 1
ATOM 1101 C CA . GLY A 1 147 ? 12.282 6.095 -6.996 1.00 87.62 147 GLY A CA 1
ATOM 1102 C C . GLY A 1 147 ? 11.334 7.268 -7.262 1.00 87.62 147 GLY A C 1
ATOM 1103 O O . GLY A 1 147 ? 11.575 8.113 -8.123 1.00 87.62 147 GLY A O 1
ATOM 1104 N N . LEU A 1 148 ? 10.231 7.352 -6.510 1.00 90.31 148 LEU A N 1
ATOM 1105 C CA . LEU A 1 148 ? 9.254 8.432 -6.702 1.00 90.31 148 LEU A CA 1
ATOM 1106 C C . LEU A 1 148 ? 9.795 9.819 -6.290 1.00 90.31 148 LEU A C 1
ATOM 1108 O O . LEU A 1 148 ? 9.262 10.821 -6.763 1.00 90.31 148 LEU A O 1
ATOM 1112 N N . SER A 1 149 ? 10.842 9.923 -5.457 1.00 87.44 149 SER A N 1
ATOM 1113 C CA . SER A 1 149 ? 11.341 11.239 -5.008 1.00 87.44 149 SER A CA 1
ATOM 1114 C C . SER A 1 149 ? 11.976 12.067 -6.122 1.00 87.44 149 SER A C 1
ATOM 1116 O O . SER A 1 149 ? 12.078 13.280 -5.989 1.00 87.44 149 SER A O 1
ATOM 1118 N N . VAL A 1 150 ? 12.363 11.437 -7.234 1.00 86.44 150 VAL A N 1
ATOM 1119 C CA . VAL A 1 150 ? 12.858 12.142 -8.426 1.00 86.44 150 VAL A CA 1
ATOM 1120 C C . VAL A 1 150 ? 11.737 12.936 -9.107 1.00 86.44 150 VAL A C 1
ATOM 1122 O O . VAL A 1 150 ? 11.976 14.002 -9.666 1.00 86.44 150 VAL A O 1
ATOM 1125 N N . PHE A 1 151 ? 10.501 12.432 -9.048 1.00 86.06 151 PHE A N 1
ATOM 1126 C CA . PHE A 1 151 ? 9.342 13.032 -9.718 1.00 86.06 151 PHE A CA 1
ATOM 1127 C C . PHE A 1 151 ? 8.482 13.889 -8.791 1.00 86.06 151 PHE A C 1
ATOM 1129 O O . PHE A 1 151 ? 7.729 14.740 -9.259 1.00 86.06 151 PHE A O 1
ATOM 1136 N N . MET A 1 152 ? 8.565 13.644 -7.484 1.00 86.50 152 MET A N 1
ATOM 1137 C CA . MET A 1 152 ? 7.807 14.353 -6.463 1.00 86.50 152 MET A CA 1
ATOM 1138 C C . MET A 1 152 ? 8.790 15.060 -5.531 1.00 86.50 152 MET A C 1
ATOM 1140 O O . MET A 1 152 ? 9.305 14.419 -4.616 1.00 86.50 152 MET A O 1
ATOM 1144 N N . PRO A 1 153 ? 9.071 16.357 -5.765 1.00 78.75 153 PRO A N 1
ATOM 1145 C CA . PRO A 1 153 ? 9.935 17.129 -4.892 1.00 78.75 153 PRO A CA 1
ATOM 1146 C C . PRO A 1 153 ? 9.393 17.141 -3.467 1.00 78.75 153 PRO A C 1
ATOM 1148 O O . PRO A 1 153 ? 8.192 17.276 -3.224 1.00 78.75 153 PRO A O 1
ATOM 1151 N N . GLY A 1 154 ? 10.304 17.022 -2.519 1.00 79.81 154 GLY A N 1
ATOM 1152 C CA . GLY A 1 154 ? 9.978 16.951 -1.113 1.00 79.81 154 GLY A CA 1
ATOM 1153 C C . GLY A 1 154 ? 11.239 16.954 -0.274 1.00 79.81 154 GLY A C 1
ATOM 1154 O O . GLY A 1 154 ? 12.354 17.105 -0.771 1.00 79.81 154 GLY A O 1
ATOM 1155 N N . SER A 1 155 ? 11.051 16.764 1.020 1.00 76.44 155 SER A N 1
ATOM 1156 C CA . SER A 1 155 ? 12.166 16.546 1.938 1.00 76.44 155 SER A CA 1
ATOM 1157 C C . SER A 1 155 ? 12.538 15.068 1.986 1.00 76.44 155 SER A C 1
ATOM 1159 O O . SER A 1 155 ? 11.659 14.214 1.896 1.00 76.44 155 SER A O 1
ATOM 1161 N N . ALA A 1 156 ? 13.819 14.747 2.157 1.00 68.06 156 ALA A N 1
ATOM 1162 C CA . ALA A 1 156 ? 14.275 13.389 2.444 1.00 68.06 156 ALA A CA 1
ATOM 1163 C C . ALA A 1 156 ? 14.769 13.292 3.895 1.00 68.06 156 ALA A C 1
ATOM 1165 O O . ALA A 1 156 ? 15.444 14.198 4.387 1.00 68.06 156 ALA A O 1
ATOM 1166 N N . ASP A 1 157 ? 14.431 12.200 4.585 1.00 67.19 157 ASP A N 1
ATOM 1167 C CA . ASP A 1 157 ? 14.971 11.910 5.917 1.00 67.19 157 ASP A CA 1
ATOM 1168 C C . ASP A 1 157 ? 16.343 11.224 5.789 1.00 67.19 157 ASP A C 1
ATOM 1170 O O . ASP A 1 157 ? 16.440 10.076 5.354 1.00 67.19 157 ASP A O 1
ATOM 1174 N N . SER A 1 158 ? 17.410 11.941 6.153 1.00 52.41 158 SER A N 1
ATOM 1175 C CA . SER A 1 158 ? 18.810 11.529 5.938 1.00 52.41 158 SER A CA 1
ATOM 1176 C C . SER A 1 158 ? 19.325 10.459 6.916 1.00 52.41 158 SER A C 1
ATOM 1178 O O . SER A 1 158 ? 20.401 9.903 6.721 1.00 52.41 158 SER A O 1
ATOM 1180 N N . GLY A 1 159 ? 18.584 10.179 7.988 1.00 51.41 159 GLY A N 1
ATOM 1181 C CA . GLY A 1 159 ? 18.916 9.224 9.052 1.00 51.41 159 GLY A CA 1
ATOM 1182 C C . GLY A 1 159 ? 17.998 7.999 9.099 1.00 51.41 159 GLY A C 1
ATOM 1183 O O . GLY A 1 159 ? 18.223 7.096 9.907 1.00 51.41 159 GLY A O 1
ATOM 1184 N N . GLY A 1 160 ? 16.977 7.942 8.243 1.00 54.38 160 GLY A N 1
ATOM 1185 C CA . GLY A 1 160 ? 15.978 6.879 8.188 1.00 54.38 160 GLY A CA 1
ATOM 1186 C C . GLY A 1 160 ? 16.489 5.620 7.491 1.00 54.38 160 GLY A C 1
ATOM 1187 O O . GLY A 1 160 ? 16.012 5.267 6.415 1.00 54.38 160 GLY A O 1
ATOM 1188 N N . ILE A 1 161 ? 17.436 4.912 8.111 1.00 55.25 161 ILE A N 1
ATOM 1189 C CA . ILE A 1 161 ? 17.863 3.564 7.674 1.00 55.25 161 ILE A CA 1
ATOM 1190 C C . ILE A 1 161 ? 16.791 2.505 8.016 1.00 55.25 161 ILE A C 1
ATOM 1192 O O . ILE A 1 161 ? 16.897 1.344 7.637 1.00 55.25 161 ILE A O 1
ATOM 1196 N N . ALA A 1 162 ? 15.753 2.886 8.765 1.00 71.94 162 ALA A N 1
ATOM 1197 C CA . ALA A 1 162 ? 14.694 1.996 9.217 1.00 71.94 162 ALA A CA 1
ATOM 1198 C C . ALA A 1 162 ? 13.349 2.338 8.565 1.00 71.94 162 ALA A C 1
ATOM 1200 O O . ALA A 1 162 ? 12.963 3.502 8.455 1.00 71.94 162 ALA A O 1
ATOM 1201 N N . CYS A 1 163 ? 12.617 1.288 8.182 1.00 83.56 163 CYS A N 1
ATOM 1202 C CA . CYS A 1 163 ? 11.255 1.357 7.658 1.00 83.56 163 CYS A CA 1
ATOM 1203 C C . CYS A 1 163 ? 10.366 2.282 8.507 1.00 83.56 163 CYS A C 1
ATOM 1205 O O . CYS A 1 163 ? 10.255 2.080 9.715 1.00 83.56 163 CYS A O 1
ATOM 1207 N N . LEU A 1 164 ? 9.662 3.226 7.866 1.00 84.38 164 LEU A N 1
ATOM 1208 C CA . LEU A 1 164 ? 8.762 4.183 8.530 1.00 84.38 164 LEU A CA 1
ATOM 1209 C C . LEU A 1 164 ? 7.795 3.494 9.502 1.00 84.38 164 LEU A C 1
ATOM 1211 O O . LEU A 1 164 ? 7.620 3.950 10.624 1.00 84.38 164 LEU A O 1
ATOM 1215 N N . ILE A 1 165 ? 7.198 2.378 9.073 1.00 84.31 165 ILE A N 1
ATOM 1216 C CA . ILE A 1 165 ? 6.244 1.593 9.866 1.00 84.31 165 ILE A CA 1
ATOM 1217 C C . ILE A 1 165 ? 6.913 1.016 11.119 1.00 84.31 165 ILE A C 1
ATOM 1219 O O . ILE A 1 165 ? 6.321 1.022 12.193 1.00 84.31 165 ILE A O 1
ATOM 1223 N N . GLY A 1 166 ? 8.148 0.525 10.981 1.00 77.25 166 GLY A N 1
ATOM 1224 C CA . GLY A 1 166 ? 8.926 -0.037 12.086 1.00 77.25 166 GLY A CA 1
A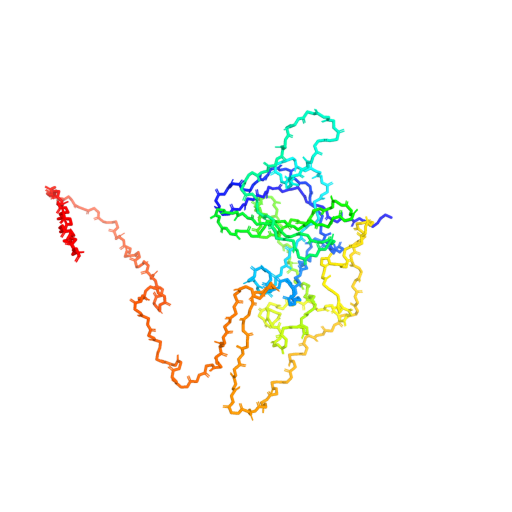TOM 1225 C C . GLY A 1 166 ? 9.460 1.018 13.057 1.00 77.25 166 GLY A C 1
ATOM 1226 O O . GLY A 1 166 ? 9.744 0.688 14.206 1.00 77.25 166 GLY A O 1
ATOM 1227 N N . SER A 1 167 ? 9.565 2.270 12.608 1.00 72.75 167 SER A N 1
ATOM 1228 C CA . SER A 1 167 ? 10.009 3.422 13.403 1.00 72.75 167 SER A CA 1
ATOM 1229 C C . SER A 1 167 ? 8.892 4.054 14.239 1.00 72.75 167 SER A C 1
ATOM 1231 O O . SER A 1 167 ? 9.171 4.918 15.069 1.00 72.75 167 SER A O 1
ATOM 1233 N N . VAL A 1 168 ? 7.633 3.648 14.043 1.00 68.94 168 VAL A N 1
ATOM 1234 C CA . VAL A 1 168 ? 6.515 4.123 14.863 1.00 68.94 168 VAL A CA 1
ATOM 1235 C C . VAL A 1 168 ? 6.637 3.519 16.268 1.00 68.94 168 VAL A C 1
ATOM 1237 O O . VAL A 1 168 ? 6.405 2.326 16.461 1.00 68.94 168 VAL A O 1
ATOM 1240 N N . ASP A 1 169 ? 6.981 4.338 17.263 1.00 60.12 169 ASP A N 1
ATOM 1241 C CA . ASP A 1 169 ? 7.084 3.892 18.656 1.00 60.12 169 ASP A CA 1
ATOM 1242 C C . ASP A 1 169 ? 5.710 3.592 19.284 1.00 60.12 169 ASP A C 1
ATOM 1244 O O . ASP A 1 169 ? 4.664 4.029 18.793 1.00 60.12 169 ASP A O 1
ATOM 1248 N N . ALA A 1 170 ? 5.696 2.835 20.386 1.00 49.81 170 ALA A N 1
ATOM 1249 C CA . ALA A 1 170 ? 4.474 2.486 21.118 1.00 49.81 170 ALA A CA 1
ATOM 1250 C C . ALA A 1 170 ? 3.773 3.697 21.768 1.00 49.81 170 ALA A C 1
ATOM 1252 O O . ALA A 1 170 ? 2.591 3.615 22.094 1.00 49.81 170 ALA A O 1
ATOM 1253 N N . ALA A 1 171 ? 4.474 4.821 21.939 1.00 47.16 171 ALA A N 1
ATOM 1254 C CA . ALA A 1 171 ? 3.976 6.016 22.616 1.00 47.16 171 ALA A CA 1
ATOM 1255 C C . ALA A 1 171 ? 3.200 6.964 21.683 1.00 47.16 171 ALA A C 1
ATOM 1257 O O . ALA A 1 171 ? 2.831 8.064 22.095 1.00 47.16 171 ALA A O 1
ATOM 1258 N N . ASN A 1 172 ? 2.923 6.527 20.447 1.00 52.75 172 ASN A N 1
ATOM 1259 C CA . ASN A 1 172 ? 2.389 7.354 19.370 1.00 52.75 172 ASN A CA 1
ATOM 1260 C C . ASN A 1 172 ? 3.307 8.525 19.006 1.00 52.75 172 ASN A C 1
ATOM 1262 O O . ASN A 1 172 ? 2.887 9.283 18.156 1.00 52.75 172 ASN A O 1
ATOM 1266 N N . THR A 1 173 ? 4.514 8.686 19.558 1.00 50.44 173 THR A N 1
ATOM 1267 C CA . THR A 1 173 ? 5.314 9.910 19.420 1.00 50.44 173 THR A CA 1
ATOM 1268 C C . THR A 1 173 ? 5.564 10.219 17.943 1.00 50.44 173 THR A C 1
ATOM 1270 O O . THR A 1 173 ? 5.958 9.324 17.189 1.00 50.44 173 THR A O 1
ATOM 1273 N N . PRO A 1 174 ? 5.357 11.469 17.484 1.00 56.72 174 PRO A N 1
ATOM 1274 C CA . PRO A 1 174 ? 5.526 11.772 16.079 1.00 56.72 174 PRO A CA 1
ATOM 1275 C C . PRO A 1 174 ? 7.007 11.658 15.766 1.00 56.72 174 PRO A C 1
ATOM 1277 O O . PRO A 1 174 ? 7.852 12.182 16.507 1.00 56.72 174 PRO A O 1
ATOM 1280 N N . ILE A 1 175 ? 7.314 10.971 14.671 1.00 59.03 175 ILE A N 1
ATOM 1281 C CA . ILE A 1 175 ? 8.696 10.656 14.346 1.00 59.03 175 ILE A CA 1
ATOM 1282 C C . ILE A 1 175 ? 9.453 11.977 14.144 1.00 59.03 175 ILE A C 1
ATOM 1284 O O . ILE A 1 175 ? 9.034 12.856 13.384 1.00 59.03 175 ILE A O 1
ATOM 1288 N N . THR A 1 176 ? 10.531 12.163 14.912 1.00 51.38 176 THR A N 1
ATOM 1289 C CA . THR A 1 176 ? 11.348 13.381 14.855 1.00 51.38 176 THR A CA 1
ATOM 1290 C C . THR A 1 176 ? 12.362 13.229 13.731 1.00 51.38 176 THR A C 1
ATOM 1292 O O . THR A 1 176 ? 13.127 12.271 13.722 1.00 51.38 176 THR A O 1
ATOM 1295 N N . ARG A 1 177 ? 12.324 14.162 12.775 1.00 57.00 177 ARG A N 1
ATOM 1296 C CA . ARG A 1 177 ? 13.158 14.140 11.568 1.00 57.00 177 ARG A CA 1
ATOM 1297 C C . ARG A 1 177 ? 14.640 14.214 11.907 1.00 57.00 177 ARG A C 1
ATOM 1299 O O . ARG A 1 177 ? 15.031 14.927 12.833 1.00 57.00 177 ARG A O 1
ATOM 1306 N N . SER A 1 178 ? 15.447 13.549 11.094 1.00 51.47 178 SER A N 1
ATOM 1307 C CA . SER A 1 178 ? 16.868 13.849 10.963 1.00 51.47 178 SER A CA 1
ATOM 1308 C C . SER A 1 178 ? 17.087 15.008 9.975 1.00 51.47 178 SER A C 1
ATOM 1310 O O . SER A 1 178 ? 16.153 15.474 9.321 1.00 51.47 178 SER A O 1
ATOM 1312 N N . THR A 1 179 ? 18.306 15.550 9.933 1.00 43.94 179 THR A N 1
ATOM 1313 C CA . THR A 1 179 ? 18.672 16.731 9.133 1.00 43.94 179 THR A CA 1
ATOM 1314 C C . THR A 1 179 ? 18.288 16.589 7.661 1.00 43.94 179 THR A C 1
ATOM 1316 O O . THR A 1 179 ? 18.552 15.561 7.046 1.00 43.94 179 THR A O 1
ATOM 1319 N N . MET A 1 180 ? 17.696 17.647 7.107 1.00 47.31 180 MET A N 1
ATOM 1320 C CA . MET A 1 180 ? 17.294 17.755 5.704 1.00 47.31 180 MET A CA 1
ATOM 1321 C C . MET A 1 180 ? 18.523 17.740 4.793 1.00 47.31 180 MET A C 1
ATOM 1323 O O . MET A 1 180 ? 19.435 18.539 5.005 1.00 47.31 180 MET A O 1
ATOM 1327 N N . LEU A 1 181 ? 18.529 16.884 3.777 1.00 49.91 181 LEU A N 1
ATOM 1328 C CA . LEU A 1 181 ? 19.450 16.994 2.650 1.00 49.91 181 LEU A CA 1
ATOM 1329 C C . LEU A 1 181 ? 18.639 17.105 1.361 1.00 49.91 181 LEU A C 1
ATOM 1331 O O . LEU A 1 181 ? 17.594 16.463 1.216 1.00 49.91 181 LEU A O 1
ATOM 1335 N N . GLU A 1 182 ? 19.117 17.944 0.445 1.00 48.25 182 GLU A N 1
ATOM 1336 C CA . GLU A 1 182 ? 18.675 17.898 -0.944 1.00 48.25 182 GLU A CA 1
ATOM 1337 C C . GLU A 1 182 ? 18.973 16.503 -1.493 1.00 48.25 182 GLU A C 1
ATOM 1339 O O . GLU A 1 182 ? 19.995 15.892 -1.169 1.00 48.25 182 GLU A O 1
ATOM 1344 N N . HIS A 1 183 ? 18.032 15.966 -2.263 1.00 51.72 183 HIS A N 1
ATOM 1345 C CA . HIS A 1 183 ? 18.170 14.632 -2.813 1.00 51.72 183 HIS A CA 1
ATOM 1346 C C . HIS A 1 183 ? 19.235 14.647 -3.908 1.00 51.72 183 HIS A C 1
ATOM 1348 O O . HIS A 1 183 ? 18.956 15.062 -5.031 1.00 51.72 183 HIS A O 1
ATOM 1354 N N . ASP A 1 184 ? 20.443 14.194 -3.587 1.00 45.84 184 ASP A N 1
ATOM 1355 C CA . ASP A 1 184 ? 21.456 13.926 -4.599 1.00 45.84 184 ASP A CA 1
ATOM 1356 C C . ASP A 1 184 ? 21.038 12.629 -5.302 1.00 45.84 184 ASP A C 1
ATOM 1358 O O . ASP A 1 184 ? 21.115 11.537 -4.729 1.00 45.84 184 ASP A O 1
ATOM 1362 N N . VAL A 1 185 ? 20.460 12.749 -6.502 1.00 50.09 185 VAL A N 1
ATOM 1363 C CA . VAL A 1 185 ? 20.190 11.596 -7.368 1.00 50.09 185 VAL A CA 1
ATOM 1364 C C . VAL A 1 185 ? 21.560 11.024 -7.693 1.00 50.09 185 VAL A C 1
ATOM 1366 O O . VAL A 1 185 ? 22.257 11.565 -8.549 1.00 50.09 185 VAL A O 1
ATOM 1369 N N . GLY A 1 186 ? 21.976 10.006 -6.934 1.00 45.72 186 GLY A N 1
ATOM 1370 C CA . GLY A 1 186 ? 23.307 9.423 -7.044 1.00 45.72 186 GLY A CA 1
ATOM 1371 C C . GLY A 1 186 ? 23.678 9.208 -8.507 1.00 45.72 186 GLY A C 1
ATOM 1372 O O . GLY A 1 186 ? 22.838 8.784 -9.305 1.00 45.72 186 GLY A O 1
ATOM 1373 N N . GLU A 1 187 ? 24.918 9.555 -8.864 1.00 47.12 187 GLU A N 1
ATOM 1374 C CA . GLU A 1 187 ? 25.400 9.435 -10.238 1.00 47.12 187 GLU A CA 1
ATOM 1375 C C . GLU A 1 187 ? 25.045 8.051 -10.794 1.00 47.12 187 GLU A C 1
ATOM 1377 O O . GLU A 1 187 ? 25.345 7.024 -10.176 1.00 47.12 187 GLU A O 1
ATOM 1382 N N . ASN A 1 188 ? 24.391 8.032 -11.961 1.00 47.75 188 ASN A N 1
ATOM 1383 C CA . ASN A 1 188 ? 24.119 6.813 -12.713 1.00 47.75 188 ASN A CA 1
ATOM 1384 C C . ASN A 1 188 ? 25.458 6.117 -12.973 1.00 47.75 188 ASN A C 1
ATOM 1386 O O . ASN A 1 188 ? 26.172 6.460 -13.917 1.00 47.75 188 ASN A O 1
ATOM 1390 N N . LYS A 1 189 ? 25.818 5.143 -12.136 1.00 48.06 189 LYS A N 1
ATOM 1391 C CA . LYS A 1 189 ? 26.953 4.274 -12.416 1.00 48.06 189 LYS A CA 1
ATOM 1392 C C . LYS A 1 189 ? 26.591 3.443 -13.636 1.00 48.06 189 LYS A C 1
ATOM 1394 O O . LYS A 1 189 ? 25.888 2.441 -13.540 1.00 48.06 189 LYS A O 1
ATOM 1399 N N . THR A 1 190 ? 27.075 3.874 -14.795 1.00 47.00 190 THR A N 1
ATOM 1400 C CA . THR A 1 190 ? 27.149 3.076 -16.018 1.00 47.00 190 THR A CA 1
ATOM 1401 C C . THR A 1 190 ? 28.189 1.975 -15.827 1.00 47.00 190 THR A C 1
ATOM 1403 O O . THR A 1 190 ? 29.260 2.004 -16.428 1.00 47.00 190 THR A O 1
ATOM 1406 N N . GLU A 1 191 ? 27.913 1.013 -14.953 1.00 50.25 191 GLU A N 1
ATOM 1407 C CA . GLU A 1 191 ? 28.640 -0.251 -14.959 1.00 50.25 191 GLU A CA 1
ATOM 1408 C C . GLU A 1 191 ? 27.955 -1.158 -15.984 1.00 50.25 191 GLU A C 1
ATOM 1410 O O . GLU A 1 191 ? 27.048 -1.925 -15.679 1.00 50.25 191 GLU A O 1
ATOM 1415 N N . ASN A 1 192 ? 28.380 -0.998 -17.242 1.00 51.31 192 ASN A N 1
ATOM 1416 C CA . ASN A 1 192 ? 28.113 -1.951 -18.314 1.00 51.31 192 ASN A CA 1
ATOM 1417 C C . ASN A 1 192 ? 28.720 -3.302 -17.913 1.00 51.31 192 ASN A C 1
ATOM 1419 O O . ASN A 1 192 ? 29.933 -3.495 -18.012 1.00 51.31 192 ASN A O 1
ATOM 1423 N N . SER A 1 193 ? 27.875 -4.236 -17.490 1.00 53.78 193 SER A N 1
ATOM 1424 C CA . SER A 1 193 ? 28.187 -5.661 -17.548 1.00 53.78 193 SER A CA 1
ATOM 1425 C C . SER A 1 193 ? 27.129 -6.346 -18.409 1.00 53.78 193 SER A C 1
ATOM 1427 O O . SER A 1 193 ? 25.946 -6.029 -18.316 1.00 53.78 193 SER A O 1
ATOM 1429 N N . ASP A 1 194 ? 27.583 -7.232 -19.293 1.00 50.69 194 ASP A N 1
ATOM 1430 C CA . ASP A 1 194 ? 26.860 -7.774 -20.455 1.00 50.69 194 ASP A CA 1
ATOM 1431 C C . ASP A 1 194 ? 25.621 -8.647 -20.146 1.00 50.69 194 ASP A C 1
ATOM 1433 O O . ASP A 1 194 ? 25.036 -9.229 -21.053 1.00 50.69 194 ASP A O 1
ATOM 1437 N N . GLU A 1 195 ? 25.151 -8.707 -18.900 1.00 57.16 195 GLU A N 1
ATOM 1438 C CA . GLU A 1 195 ? 23.899 -9.375 -18.516 1.00 57.16 195 GLU A CA 1
ATOM 1439 C C . GLU A 1 195 ? 23.157 -8.482 -17.501 1.00 57.16 195 GLU A C 1
ATOM 1441 O O . GLU A 1 195 ? 23.075 -8.774 -16.310 1.00 57.16 195 GLU A O 1
ATOM 1446 N N . ASP A 1 196 ? 22.647 -7.345 -17.986 1.00 70.31 196 ASP A N 1
ATOM 1447 C CA . ASP A 1 196 ? 21.930 -6.289 -17.245 1.00 70.31 196 ASP A CA 1
ATOM 1448 C C . ASP A 1 196 ? 20.506 -6.750 -16.832 1.00 70.31 196 ASP A C 1
ATOM 1450 O O . ASP A 1 196 ? 19.469 -6.196 -17.227 1.00 70.31 196 ASP A O 1
ATOM 1454 N N . ILE A 1 197 ? 20.466 -7.869 -16.104 1.00 81.75 197 ILE A N 1
ATOM 1455 C CA . ILE A 1 197 ? 19.277 -8.589 -15.659 1.00 81.75 197 ILE A CA 1
ATOM 1456 C C . ILE A 1 197 ? 18.917 -8.138 -14.241 1.00 81.75 197 ILE A C 1
ATOM 1458 O O . ILE A 1 197 ? 19.652 -8.359 -13.282 1.00 81.75 197 ILE A O 1
ATOM 1462 N N . LEU A 1 198 ? 17.737 -7.543 -14.099 1.00 84.81 198 LEU A N 1
ATOM 1463 C CA . LEU A 1 198 ? 17.161 -7.114 -12.832 1.00 84.81 198 LEU A CA 1
ATOM 1464 C C . LEU A 1 198 ? 16.223 -8.193 -12.296 1.00 84.81 198 LEU A C 1
ATOM 1466 O O . LEU A 1 198 ? 15.272 -8.595 -12.968 1.00 84.81 198 LEU A O 1
ATOM 1470 N N . GLN A 1 199 ? 16.460 -8.638 -11.066 1.00 88.44 199 GLN A N 1
ATOM 1471 C CA . GLN A 1 199 ? 15.548 -9.552 -10.388 1.00 88.44 199 GLN A CA 1
ATOM 1472 C C . GLN A 1 199 ? 14.341 -8.783 -9.840 1.00 88.44 199 GLN A C 1
ATOM 1474 O O . GLN A 1 199 ? 14.490 -7.876 -9.021 1.00 88.44 199 GLN A O 1
ATOM 1479 N N . ALA A 1 200 ? 13.139 -9.185 -10.242 1.00 89.56 200 ALA A N 1
ATOM 1480 C CA . ALA A 1 200 ? 11.880 -8.703 -9.696 1.00 89.56 200 ALA A CA 1
ATOM 1481 C C . ALA A 1 200 ? 11.210 -9.821 -8.893 1.00 89.56 200 ALA A C 1
ATOM 1483 O O . ALA A 1 200 ? 10.970 -10.914 -9.404 1.00 89.56 200 ALA A O 1
ATOM 1484 N N . GLN A 1 201 ? 10.887 -9.551 -7.629 1.00 92.75 201 GLN A N 1
ATOM 1485 C CA . GLN A 1 201 ? 10.187 -10.511 -6.781 1.00 92.75 201 GLN A CA 1
ATOM 1486 C C . GLN A 1 201 ? 9.271 -9.827 -5.768 1.00 92.75 201 GLN A C 1
ATOM 1488 O O . GLN A 1 201 ? 9.498 -8.681 -5.375 1.00 92.75 201 GLN A O 1
ATOM 1493 N N . CYS A 1 202 ? 8.241 -10.544 -5.322 1.00 92.25 202 CYS A N 1
ATOM 1494 C CA . CYS A 1 202 ? 7.450 -10.118 -4.170 1.00 92.25 202 CYS A CA 1
ATOM 1495 C C . CYS A 1 202 ? 8.200 -10.394 -2.858 1.00 92.25 202 CYS A C 1
ATOM 1497 O O . CYS A 1 202 ? 9.165 -11.158 -2.829 1.00 92.25 202 CYS A O 1
ATOM 1499 N N . HIS A 1 203 ? 7.732 -9.810 -1.753 1.00 93.19 203 HIS A N 1
ATOM 1500 C CA . HIS A 1 203 ? 8.394 -9.929 -0.448 1.00 93.19 203 HIS A CA 1
ATOM 1501 C C . HIS A 1 203 ? 8.620 -11.386 0.008 1.00 93.19 203 HIS A C 1
ATOM 1503 O O . HIS A 1 203 ? 9.681 -11.705 0.533 1.00 93.19 203 HIS A O 1
ATOM 1509 N N . CYS A 1 204 ? 7.666 -12.299 -0.226 1.00 91.62 204 CYS A N 1
ATOM 1510 C CA . CYS A 1 204 ? 7.834 -13.719 0.122 1.00 91.62 204 CYS A CA 1
ATOM 1511 C C . CYS A 1 204 ? 8.605 -14.546 -0.921 1.00 91.62 204 CYS A C 1
ATOM 1513 O O . CYS A 1 204 ? 8.781 -15.744 -0.714 1.00 91.62 204 CYS A O 1
ATOM 1515 N N . GLY A 1 205 ? 8.993 -13.963 -2.059 1.00 91.94 205 GLY A N 1
ATOM 1516 C CA . GLY A 1 205 ? 9.622 -14.681 -3.172 1.00 91.94 205 GLY A CA 1
ATOM 1517 C C . GLY A 1 205 ? 8.691 -15.620 -3.952 1.00 91.94 205 GLY A C 1
ATOM 1518 O O . GLY A 1 205 ? 9.146 -16.289 -4.873 1.00 91.94 205 GLY A O 1
ATOM 1519 N N . GLY A 1 206 ? 7.393 -15.673 -3.621 1.00 92.50 206 GLY A N 1
ATOM 1520 C CA . GLY A 1 206 ? 6.418 -16.532 -4.307 1.00 92.50 206 GLY A CA 1
ATOM 1521 C C . GLY A 1 206 ? 6.207 -16.174 -5.784 1.00 92.50 206 GLY A C 1
ATOM 1522 O O . GLY A 1 206 ? 5.951 -17.054 -6.599 1.00 92.50 206 GLY A O 1
ATOM 1523 N N . THR A 1 207 ? 6.373 -14.897 -6.133 1.00 90.75 207 THR A N 1
ATOM 1524 C CA . THR A 1 207 ? 6.504 -14.423 -7.515 1.00 90.75 207 THR A CA 1
ATOM 1525 C C . THR A 1 207 ? 7.929 -13.940 -7.701 1.00 90.75 207 THR A C 1
ATOM 1527 O O . THR A 1 207 ? 8.389 -13.106 -6.920 1.00 90.75 207 THR A O 1
ATOM 1530 N N . SER A 1 208 ? 8.606 -14.441 -8.730 1.00 93.50 208 SER A N 1
ATOM 1531 C CA . SER A 1 208 ? 9.999 -14.117 -9.015 1.00 93.50 208 SER A CA 1
ATOM 1532 C C . SER A 1 208 ? 10.258 -14.245 -10.513 1.00 93.50 208 SER A C 1
ATOM 1534 O O . SER A 1 208 ? 9.933 -15.270 -11.112 1.00 93.50 208 SER A O 1
ATOM 1536 N N . PHE A 1 209 ? 10.782 -13.195 -11.133 1.00 92.62 209 PHE A N 1
ATOM 1537 C CA . PHE A 1 209 ? 11.115 -13.153 -12.554 1.00 92.62 209 PHE A CA 1
ATOM 1538 C C . PHE A 1 209 ? 12.240 -12.152 -12.804 1.00 92.62 209 PHE A C 1
ATOM 1540 O O . PHE A 1 209 ? 12.602 -11.358 -11.938 1.00 92.62 209 PHE A O 1
ATOM 1547 N N . THR A 1 210 ? 12.795 -12.194 -14.004 1.00 91.81 210 THR A N 1
ATOM 1548 C CA . THR A 1 210 ? 13.878 -11.316 -14.425 1.00 91.81 210 THR A CA 1
ATOM 1549 C C . THR A 1 210 ? 13.389 -10.305 -15.451 1.00 91.81 210 THR A C 1
ATOM 1551 O O . THR A 1 210 ? 12.540 -10.602 -16.293 1.00 91.81 210 THR A O 1
ATOM 1554 N N . VAL A 1 211 ? 13.927 -9.093 -15.382 1.00 87.06 211 VAL A N 1
ATOM 1555 C CA . VAL A 1 211 ? 13.651 -8.005 -16.320 1.00 87.06 211 VAL A CA 1
ATOM 1556 C C . VAL A 1 211 ? 14.980 -7.486 -16.837 1.00 87.06 211 VAL A C 1
ATOM 1558 O O . VAL A 1 211 ? 15.850 -7.126 -16.056 1.00 87.06 211 VAL A O 1
ATOM 1561 N N . THR A 1 212 ? 15.155 -7.427 -18.150 1.00 86.06 212 THR A N 1
ATOM 1562 C CA . THR A 1 212 ? 16.323 -6.764 -18.741 1.00 86.06 212 THR A CA 1
ATOM 1563 C C . THR A 1 212 ? 16.076 -5.267 -18.834 1.00 86.06 212 THR A C 1
ATOM 1565 O O . THR A 1 212 ? 14.936 -4.842 -19.055 1.00 86.06 212 THR A O 1
ATOM 1568 N N . ARG A 1 213 ? 17.131 -4.452 -18.772 1.00 82.31 213 ARG A N 1
ATOM 1569 C CA . ARG A 1 213 ? 16.992 -3.035 -19.134 1.00 82.31 213 ARG A CA 1
ATOM 1570 C C . ARG A 1 213 ? 16.434 -2.877 -20.557 1.00 82.31 213 ARG A C 1
ATOM 1572 O O . ARG A 1 213 ? 16.724 -3.714 -21.421 1.00 82.31 213 ARG A O 1
ATOM 1579 N N . PRO A 1 214 ? 15.639 -1.822 -20.823 1.00 82.00 214 PRO A N 1
ATOM 1580 C CA . PRO A 1 214 ? 15.183 -1.535 -22.173 1.00 82.00 214 PRO A CA 1
ATOM 1581 C C . PRO A 1 214 ? 16.362 -1.429 -23.148 1.00 82.00 214 PRO A C 1
ATOM 1583 O O . PRO A 1 214 ? 17.343 -0.745 -22.870 1.00 82.00 214 PRO A O 1
ATOM 1586 N N . ASN A 1 215 ? 16.255 -2.086 -24.300 1.00 81.00 215 ASN A N 1
ATOM 1587 C CA . ASN A 1 215 ? 17.234 -2.021 -25.388 1.00 81.00 215 ASN A CA 1
ATOM 1588 C C . ASN A 1 215 ? 16.529 -1.694 -26.715 1.00 81.00 215 ASN A C 1
ATOM 1590 O O . ASN A 1 215 ? 15.330 -1.411 -26.737 1.00 81.00 215 ASN A O 1
ATOM 1594 N N . ASP A 1 216 ? 17.242 -1.727 -27.843 1.00 83.38 216 ASP A N 1
ATOM 1595 C CA . ASP A 1 216 ? 16.639 -1.408 -29.145 1.00 83.38 216 ASP A CA 1
ATOM 1596 C C . ASP A 1 216 ? 15.429 -2.289 -29.496 1.00 83.38 216 ASP A C 1
ATOM 1598 O O . ASP A 1 216 ? 14.495 -1.805 -30.135 1.00 83.38 216 ASP A O 1
ATOM 1602 N N . LYS A 1 217 ? 15.377 -3.544 -29.026 1.00 79.69 217 LYS A N 1
ATOM 1603 C CA . LYS A 1 217 ? 14.209 -4.419 -29.221 1.00 79.69 217 LYS A CA 1
ATOM 1604 C C . LYS A 1 217 ? 12.993 -3.938 -28.429 1.00 79.69 217 LYS A C 1
ATOM 1606 O O . LYS A 1 217 ? 11.869 -4.120 -28.883 1.00 79.69 217 LYS A O 1
ATOM 1611 N N . SER A 1 218 ? 13.195 -3.273 -27.291 1.00 81.69 218 SER A N 1
ATOM 1612 C CA . SER A 1 218 ? 12.115 -2.694 -26.479 1.00 81.69 218 SER A CA 1
ATOM 1613 C C . SER A 1 218 ? 11.373 -1.554 -27.190 1.00 81.69 218 SER A C 1
ATOM 1615 O O . SER A 1 218 ? 10.268 -1.209 -26.784 1.00 81.69 218 SER A O 1
ATOM 1617 N N . LYS A 1 219 ? 11.937 -0.991 -28.271 1.00 80.25 219 LYS A N 1
ATOM 1618 C CA . LYS A 1 219 ? 11.280 0.024 -29.118 1.00 80.25 219 LYS A CA 1
ATOM 1619 C C . LYS A 1 219 ? 10.208 -0.550 -30.044 1.00 80.25 219 LYS A C 1
ATOM 1621 O O . LYS A 1 219 ? 9.461 0.222 -30.637 1.00 80.25 219 LYS A O 1
ATOM 1626 N N . ALA A 1 220 ? 10.136 -1.872 -30.190 1.00 78.25 220 ALA A N 1
ATOM 1627 C CA . ALA A 1 220 ? 9.103 -2.554 -30.955 1.00 78.25 220 ALA A CA 1
ATOM 1628 C C . ALA A 1 220 ? 8.088 -3.184 -29.985 1.00 78.25 220 ALA A C 1
ATOM 1630 O O . ALA A 1 220 ? 8.104 -4.406 -29.813 1.00 78.25 220 ALA A O 1
ATOM 1631 N N . PRO A 1 221 ? 7.238 -2.388 -29.297 1.00 68.62 221 PRO A N 1
ATOM 1632 C CA . PRO A 1 221 ? 6.236 -2.956 -28.413 1.00 68.62 221 PRO A CA 1
ATOM 1633 C C . PRO A 1 221 ? 5.327 -3.869 -29.235 1.00 68.62 221 PRO A C 1
ATOM 1635 O O . PRO A 1 221 ? 4.760 -3.465 -30.252 1.00 68.62 221 PRO A O 1
ATOM 1638 N N . TRP A 1 222 ? 5.202 -5.114 -28.793 1.00 64.00 222 TRP A N 1
ATOM 1639 C CA . TRP A 1 222 ? 4.285 -6.079 -29.370 1.00 64.00 222 TRP A CA 1
ATOM 1640 C C . TRP A 1 222 ? 3.537 -6.775 -28.243 1.00 64.00 222 TRP A C 1
ATOM 1642 O O . TRP A 1 222 ? 4.130 -7.255 -27.280 1.00 64.00 222 TRP A O 1
ATOM 1652 N N . SER A 1 223 ? 2.219 -6.784 -28.356 1.00 64.56 223 SER A N 1
ATOM 1653 C CA . SER A 1 223 ? 1.300 -7.407 -27.421 1.00 64.56 223 SER A CA 1
ATOM 1654 C C . SER A 1 223 ? 0.195 -8.006 -28.274 1.00 64.56 223 SER A C 1
ATOM 1656 O O . SER A 1 223 ? -0.311 -7.319 -29.167 1.00 64.56 223 SER A O 1
ATOM 1658 N N . PRO A 1 224 ? -0.223 -9.249 -28.006 1.00 61.56 224 PRO A N 1
ATOM 1659 C CA . PRO A 1 224 ? -1.443 -9.789 -28.593 1.00 61.56 224 PRO A CA 1
ATOM 1660 C C . PRO A 1 224 ? -2.702 -9.052 -28.089 1.00 61.56 224 PRO A C 1
ATOM 1662 O O . PRO A 1 224 ? -3.775 -9.221 -28.660 1.00 61.56 224 PRO A O 1
ATOM 1665 N N . TRP A 1 225 ? -2.553 -8.214 -27.055 1.00 64.94 225 TRP A N 1
ATOM 1666 C CA . TRP A 1 225 ? -3.574 -7.379 -26.423 1.00 64.94 225 TRP A CA 1
ATOM 1667 C C . TRP A 1 225 ? -3.283 -5.901 -26.740 1.00 64.94 225 TRP A C 1
ATOM 1669 O O . TRP A 1 225 ? -2.477 -5.268 -26.044 1.00 64.94 225 TRP A O 1
ATOM 1679 N N . PRO A 1 226 ? -3.834 -5.350 -27.840 1.00 57.84 226 PRO A N 1
ATOM 1680 C CA . PRO A 1 226 ? -3.548 -3.981 -28.274 1.00 57.84 226 PRO A CA 1
ATOM 1681 C C . PRO A 1 226 ? -3.983 -2.917 -27.254 1.00 57.84 226 PRO A C 1
ATOM 1683 O O . PRO A 1 226 ? -3.422 -1.825 -27.251 1.00 57.84 226 PRO A O 1
ATOM 1686 N N . ASP A 1 227 ? -4.906 -3.249 -26.351 1.00 59.00 227 ASP A N 1
ATOM 1687 C CA . ASP A 1 227 ? -5.347 -2.442 -25.207 1.00 59.00 227 ASP A CA 1
ATOM 1688 C C . ASP A 1 227 ? -4.258 -2.217 -24.143 1.00 59.00 227 ASP A C 1
ATOM 1690 O O . ASP A 1 227 ? -4.332 -1.244 -23.396 1.00 59.00 227 ASP A O 1
ATOM 1694 N N . MET A 1 228 ? -3.212 -3.054 -24.104 1.00 55.91 228 MET A N 1
ATOM 1695 C CA . MET A 1 228 ? -2.023 -2.827 -23.267 1.00 55.91 228 MET A CA 1
ATOM 1696 C C . MET A 1 228 ? -0.922 -2.002 -23.957 1.00 55.91 228 MET A C 1
ATOM 1698 O O . MET A 1 228 ? 0.030 -1.598 -23.291 1.00 55.91 228 MET A O 1
ATOM 1702 N N . ILE A 1 229 ? -1.018 -1.748 -25.269 1.00 59.53 229 ILE A N 1
ATOM 1703 C CA . ILE A 1 229 ? -0.022 -0.963 -26.034 1.00 59.53 229 ILE A CA 1
ATOM 1704 C C . ILE A 1 229 ? -0.551 0.417 -26.407 1.00 59.53 229 ILE A C 1
ATOM 1706 O O . ILE A 1 229 ? 0.195 1.394 -26.395 1.00 59.53 229 ILE A O 1
ATOM 1710 N N . VAL A 1 230 ? -1.833 0.506 -26.743 1.00 57.22 230 VAL A N 1
ATOM 1711 C CA . VAL A 1 230 ? -2.498 1.750 -27.105 1.00 57.22 230 VAL A CA 1
ATOM 1712 C C . VAL A 1 230 ? -3.557 2.003 -26.040 1.00 57.22 230 VAL A C 1
ATOM 1714 O O . VAL A 1 230 ? -4.473 1.189 -25.912 1.00 57.22 230 VAL A O 1
ATOM 1717 N N . PRO A 1 231 ? -3.474 3.110 -25.276 1.00 45.25 231 PRO A N 1
ATOM 1718 C CA . PRO A 1 231 ? -4.572 3.506 -24.413 1.00 45.25 231 PRO A CA 1
ATOM 1719 C C . PRO A 1 231 ? -5.843 3.535 -25.256 1.00 45.25 231 PRO A C 1
ATOM 1721 O O . PRO A 1 231 ? -5.859 4.171 -26.314 1.00 45.25 231 PRO A O 1
ATOM 1724 N N . ILE A 1 232 ? -6.905 2.861 -24.813 1.00 48.44 232 ILE A N 1
ATOM 1725 C CA . ILE A 1 232 ? -8.234 3.086 -25.378 1.00 48.44 232 ILE A CA 1
ATOM 1726 C C . ILE A 1 232 ? -8.537 4.551 -25.090 1.00 48.44 232 ILE A C 1
ATOM 1728 O O . ILE A 1 232 ? -8.940 4.902 -23.988 1.00 48.44 232 ILE A O 1
ATOM 1732 N N . ILE A 1 233 ? -8.282 5.424 -26.059 1.00 48.19 233 ILE A N 1
ATOM 1733 C CA . ILE A 1 233 ? -8.847 6.760 -26.081 1.00 48.19 233 ILE A CA 1
ATOM 1734 C C . ILE A 1 233 ? -10.290 6.502 -26.502 1.00 48.19 233 ILE A C 1
ATOM 1736 O O . ILE A 1 233 ? -10.515 6.182 -27.675 1.00 48.19 233 ILE A O 1
ATOM 1740 N N . PRO A 1 234 ? -11.296 6.607 -25.612 1.00 44.38 234 PRO A N 1
ATOM 1741 C CA . PRO A 1 234 ? -12.638 6.782 -26.107 1.00 44.38 234 PRO A CA 1
ATOM 1742 C C . PRO A 1 234 ? -12.578 8.170 -26.724 1.00 44.38 234 PRO A C 1
ATOM 1744 O O . PRO A 1 234 ? -12.586 9.184 -26.023 1.00 44.38 234 PRO A O 1
ATOM 1747 N N . VAL A 1 235 ? -12.441 8.234 -28.045 1.00 43.00 235 VAL A N 1
ATOM 1748 C CA . VAL A 1 235 ? -12.846 9.426 -28.765 1.00 43.00 235 VAL A CA 1
ATOM 1749 C C . VAL A 1 235 ? -14.333 9.532 -28.457 1.00 43.00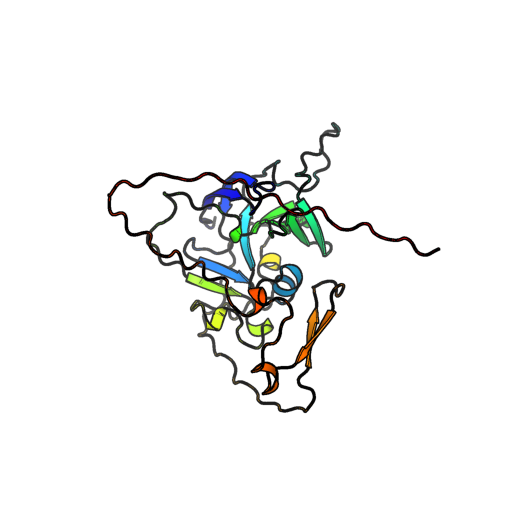 235 VAL A C 1
ATOM 1751 O O . VAL A 1 235 ? -15.172 8.940 -29.131 1.00 43.00 235 VAL A O 1
ATOM 1754 N N . LEU A 1 236 ? -14.662 10.258 -27.387 1.00 44.16 236 LEU A N 1
ATOM 1755 C CA . LEU A 1 236 ? -15.910 10.980 -27.286 1.00 44.16 236 LEU A CA 1
ATOM 1756 C C . LEU A 1 236 ? -15.888 11.902 -28.499 1.00 44.16 236 LEU A C 1
ATOM 1758 O O . LEU A 1 236 ? -15.423 13.042 -28.432 1.00 44.16 236 LEU A O 1
ATOM 1762 N N . GLN A 1 237 ? -16.318 11.374 -29.647 1.00 37.56 237 GLN A N 1
ATOM 1763 C CA . GLN A 1 237 ? -16.768 12.210 -30.734 1.00 37.56 237 GLN A CA 1
ATOM 1764 C C . GLN A 1 237 ? -17.814 13.096 -30.081 1.00 37.56 237 GLN A C 1
ATOM 1766 O O . GLN A 1 237 ? -18.850 12.613 -29.622 1.00 37.56 237 GLN A O 1
ATOM 1771 N N . ARG A 1 238 ? -17.479 14.382 -29.939 1.00 37.12 238 ARG A N 1
ATOM 1772 C CA . ARG A 1 238 ? -18.440 15.420 -29.597 1.00 37.12 238 ARG A CA 1
ATOM 1773 C C . ARG A 1 238 ? -19.630 15.192 -30.511 1.00 37.12 238 ARG A C 1
ATOM 1775 O O . ARG A 1 238 ? -19.514 15.437 -31.705 1.00 37.12 238 ARG A O 1
ATOM 1782 N N . ILE A 1 239 ? -20.733 14.704 -29.959 1.00 38.00 239 ILE A N 1
ATOM 1783 C CA . ILE A 1 239 ? -22.017 14.736 -30.640 1.00 38.00 239 ILE A CA 1
ATOM 1784 C C . ILE A 1 239 ? -22.364 16.225 -30.718 1.00 38.00 239 ILE A C 1
ATOM 1786 O O . ILE A 1 239 ? -22.572 16.841 -29.667 1.00 38.00 239 ILE A O 1
ATOM 1790 N N . PRO A 1 240 ? -22.373 16.859 -31.905 1.00 33.22 240 PRO A N 1
ATOM 1791 C CA . PRO A 1 240 ? -22.895 18.204 -32.022 1.00 33.22 240 PRO A CA 1
ATOM 1792 C C . PRO A 1 240 ? -24.403 18.083 -31.839 1.00 33.22 240 PRO A C 1
ATOM 1794 O O . PRO A 1 240 ? -25.088 17.420 -32.617 1.00 33.22 240 PRO A O 1
ATOM 1797 N N . ASN A 1 241 ? -24.920 18.693 -30.780 1.00 37.19 241 ASN A N 1
ATOM 1798 C CA . ASN A 1 241 ? -26.352 18.842 -30.620 1.00 37.19 241 ASN A CA 1
ATOM 1799 C C . ASN A 1 241 ? -26.830 19.891 -31.632 1.00 37.19 241 ASN A C 1
ATOM 1801 O O . ASN A 1 241 ? -26.714 21.089 -31.383 1.00 37.19 241 ASN A O 1
ATOM 1805 N N . THR A 1 242 ? -27.335 19.449 -32.782 1.00 32.50 242 THR A N 1
ATOM 1806 C CA . THR A 1 242 ? -28.140 20.294 -33.667 1.00 32.50 242 THR A CA 1
ATOM 1807 C C . THR A 1 242 ? -29.375 19.529 -34.112 1.00 32.50 242 THR A C 1
ATOM 1809 O O . THR A 1 242 ? -29.309 18.571 -34.877 1.00 32.50 242 THR A O 1
ATOM 1812 N N . SER A 1 243 ? -30.501 19.998 -33.588 1.00 44.28 243 SER A N 1
ATOM 1813 C CA . SER A 1 243 ? -31.867 19.794 -34.047 1.00 44.28 243 SER A CA 1
ATOM 1814 C C . SER A 1 243 ? -31.999 19.648 -35.567 1.00 44.28 243 SER A C 1
ATOM 1816 O O . SER A 1 243 ? -31.678 20.584 -36.297 1.00 44.28 243 SER A O 1
ATOM 1818 N N . ASN A 1 244 ? -32.548 18.522 -36.028 1.00 35.09 244 ASN A N 1
ATOM 1819 C CA . ASN A 1 244 ? -33.647 18.481 -36.999 1.00 35.09 244 ASN A CA 1
ATOM 1820 C C . ASN A 1 244 ? -34.148 17.043 -37.185 1.00 35.09 244 ASN A C 1
ATOM 1822 O O . ASN A 1 244 ? -33.373 16.091 -37.190 1.00 35.09 244 ASN A O 1
ATOM 1826 N N . GLY A 1 245 ? -35.473 16.911 -37.268 1.00 45.62 245 GLY A N 1
ATOM 1827 C CA . GLY A 1 245 ? -36.191 15.642 -37.257 1.00 45.62 245 GLY A CA 1
ATOM 1828 C C . GLY A 1 245 ? -35.870 14.721 -38.434 1.00 45.62 245 GLY A C 1
ATOM 1829 O O . GLY A 1 245 ? -35.711 15.156 -39.571 1.00 45.62 245 GLY A O 1
ATOM 1830 N N . GLY A 1 246 ? -35.840 13.425 -38.136 1.00 33.00 246 GLY A N 1
ATOM 1831 C CA . GLY A 1 246 ? -35.747 12.338 -39.102 1.00 33.00 246 GLY A CA 1
ATOM 1832 C C . GLY A 1 246 ? -35.902 11.004 -38.376 1.00 33.00 246 GLY A C 1
ATOM 1833 O O . GLY A 1 246 ? -35.204 10.735 -37.406 1.00 33.00 246 GLY A O 1
ATOM 1834 N N . SER A 1 247 ? -36.884 10.218 -38.796 1.00 35.81 247 SER A N 1
ATOM 1835 C CA . SER A 1 247 ? -37.380 8.983 -38.183 1.00 35.81 247 SER A CA 1
ATOM 1836 C C . SER A 1 247 ? -36.371 7.825 -38.105 1.00 35.81 247 SER A C 1
ATOM 1838 O O . SER A 1 247 ? -35.563 7.616 -39.005 1.00 35.81 247 SER A O 1
ATOM 1840 N N . VAL A 1 248 ? -36.523 7.032 -37.040 1.00 39.69 248 VAL A N 1
ATOM 1841 C CA . VAL A 1 248 ? -35.855 5.758 -36.700 1.00 39.69 248 VAL A CA 1
ATOM 1842 C C . VAL A 1 248 ? -36.083 4.664 -37.765 1.00 39.69 248 VAL A C 1
ATOM 1844 O O . VAL A 1 248 ? -37.145 4.642 -38.388 1.00 39.69 248 VAL A O 1
ATOM 1847 N N . PRO A 1 249 ? -35.177 3.671 -37.881 1.00 34.28 249 PRO A N 1
ATOM 1848 C CA . PRO A 1 249 ? -35.653 2.287 -37.862 1.00 34.28 249 PRO A CA 1
ATOM 1849 C C . PRO A 1 249 ? -34.924 1.430 -36.817 1.00 34.28 249 PRO A C 1
ATOM 1851 O O . PRO A 1 249 ? -33.701 1.342 -36.762 1.00 34.28 249 PRO A O 1
ATOM 1854 N N . THR A 1 250 ? -35.726 0.779 -35.982 1.00 44.25 250 THR A N 1
ATOM 1855 C CA . THR A 1 250 ? -35.347 -0.252 -35.022 1.00 44.25 250 THR A CA 1
ATOM 1856 C C . THR A 1 250 ? -35.062 -1.557 -35.757 1.00 44.25 250 THR A C 1
ATOM 1858 O O . THR A 1 250 ? -35.974 -2.133 -36.349 1.00 44.25 250 THR A O 1
ATOM 1861 N N . THR A 1 251 ? -33.842 -2.076 -35.651 1.00 38.25 251 THR A N 1
ATOM 1862 C CA . THR A 1 251 ? -33.544 -3.486 -35.944 1.00 38.25 251 THR A CA 1
ATOM 1863 C C . THR A 1 251 ? -32.789 -4.097 -34.764 1.00 38.25 251 THR A C 1
ATOM 1865 O O . THR A 1 251 ? -31.741 -3.564 -34.391 1.00 38.25 251 THR A O 1
ATOM 1868 N N . PRO A 1 252 ? -33.279 -5.193 -34.159 1.00 37.03 252 PRO A N 1
ATOM 1869 C CA . PRO A 1 252 ? -32.559 -5.888 -33.102 1.00 37.03 252 PRO A CA 1
ATOM 1870 C C . PRO A 1 252 ? -31.412 -6.700 -33.717 1.00 37.03 252 PRO A C 1
ATOM 1872 O O . PRO A 1 252 ? -31.634 -7.598 -34.529 1.00 37.03 252 PRO A O 1
ATOM 1875 N N . SER A 1 253 ? -30.174 -6.379 -33.337 1.00 37.06 253 SER A N 1
ATOM 1876 C CA . SER A 1 253 ? -29.011 -7.185 -33.709 1.00 37.06 253 SER A CA 1
ATOM 1877 C C . SER A 1 253 ? -29.038 -8.483 -32.903 1.00 37.06 253 SER A C 1
ATOM 1879 O O . SER A 1 253 ? -28.952 -8.471 -31.676 1.00 37.06 253 SER A O 1
ATOM 1881 N N . THR A 1 254 ? -29.228 -9.601 -33.598 1.00 38.91 254 THR A N 1
ATOM 1882 C CA . THR A 1 254 ? -29.226 -10.944 -33.014 1.00 38.91 254 THR A CA 1
ATOM 1883 C C . THR A 1 254 ? -27.779 -11.434 -32.991 1.00 38.91 254 THR A C 1
ATOM 1885 O O . THR A 1 254 ? -27.154 -11.549 -34.043 1.00 38.91 254 THR A O 1
ATOM 1888 N N . LEU A 1 255 ? -27.228 -11.686 -31.801 1.00 42.91 255 LEU A N 1
ATOM 1889 C CA . LEU A 1 255 ? -25.908 -12.304 -31.641 1.00 42.91 255 LEU A CA 1
ATOM 1890 C C . LEU A 1 255 ? -25.952 -13.764 -32.137 1.00 42.91 255 LEU A C 1
ATOM 1892 O O . LEU A 1 255 ? -26.894 -14.479 -31.787 1.00 42.91 255 LEU A O 1
ATOM 1896 N N . PRO A 1 256 ? -24.964 -14.242 -32.914 1.00 39.00 256 PRO A N 1
ATOM 1897 C CA . PRO A 1 256 ? -24.885 -15.651 -33.274 1.00 39.00 256 PRO A CA 1
ATOM 1898 C C . PRO A 1 256 ? -24.452 -16.500 -32.068 1.00 39.00 256 PRO A C 1
ATOM 1900 O O . PRO A 1 256 ? -23.574 -16.112 -31.296 1.00 39.00 256 PRO A O 1
ATOM 1903 N N . ALA A 1 257 ? -25.086 -17.664 -31.912 1.00 47.28 257 ALA A N 1
ATOM 1904 C CA . ALA A 1 257 ? -24.784 -18.633 -30.862 1.00 47.28 257 ALA A CA 1
ATOM 1905 C C . ALA A 1 257 ? -23.386 -19.268 -31.045 1.00 47.28 257 ALA A C 1
ATOM 1907 O O . ALA A 1 257 ? -22.947 -19.456 -32.183 1.00 47.28 257 ALA A O 1
ATOM 1908 N N . PRO A 1 258 ? -22.688 -19.630 -29.951 1.00 44.81 258 PRO A N 1
ATOM 1909 C CA . PRO A 1 258 ? -21.379 -20.271 -30.021 1.00 44.81 258 PRO A CA 1
ATOM 1910 C C . PRO A 1 258 ? -21.466 -21.712 -30.551 1.00 44.81 258 PRO A C 1
ATOM 1912 O O . PRO A 1 258 ? -22.409 -22.447 -30.256 1.00 44.81 258 PRO A O 1
ATOM 1915 N N . ALA A 1 259 ? -20.459 -22.107 -31.334 1.00 47.84 259 ALA A N 1
ATOM 1916 C CA . ALA A 1 259 ? -20.327 -23.443 -31.911 1.00 47.84 259 ALA A CA 1
ATOM 1917 C C . ALA A 1 259 ? -20.070 -24.523 -30.832 1.00 47.84 259 ALA A C 1
ATOM 1919 O O . ALA A 1 259 ? -19.417 -24.234 -29.825 1.00 47.84 259 ALA A O 1
ATOM 1920 N N . PRO A 1 260 ? -20.551 -25.766 -31.029 1.00 42.94 260 PRO A N 1
ATOM 1921 C CA . PRO A 1 260 ? -20.406 -26.836 -30.048 1.00 42.94 260 PRO A CA 1
ATOM 1922 C C . PRO A 1 260 ? -18.976 -27.390 -29.999 1.00 42.94 260 PRO A C 1
ATOM 1924 O O . PRO A 1 260 ? -18.329 -27.600 -31.024 1.00 42.94 260 PRO A O 1
ATOM 1927 N N . VAL A 1 261 ? -18.512 -27.657 -28.777 1.00 46.16 261 VAL A N 1
ATOM 1928 C CA . VAL A 1 261 ? -17.218 -28.272 -28.463 1.00 46.16 261 VAL A CA 1
ATOM 1929 C C . VAL A 1 261 ? -17.322 -29.782 -28.684 1.00 46.16 261 VAL A C 1
ATOM 1931 O O . VAL A 1 261 ? -18.116 -30.455 -28.030 1.00 46.16 261 VAL A O 1
ATOM 1934 N N . THR A 1 262 ? -16.524 -30.324 -29.600 1.00 43.84 262 THR A N 1
ATOM 1935 C CA . THR A 1 262 ? -16.351 -31.771 -29.766 1.00 43.84 262 THR A CA 1
ATOM 1936 C C . THR A 1 262 ? -15.361 -32.282 -28.724 1.00 43.84 262 THR A C 1
ATOM 1938 O O . THR A 1 262 ? -14.188 -31.908 -28.754 1.00 43.84 262 THR A O 1
ATOM 1941 N N . HIS A 1 263 ? -15.830 -33.131 -27.812 1.00 36.38 263 HIS A N 1
ATOM 1942 C CA . HIS A 1 263 ? -14.966 -33.953 -26.969 1.00 36.38 263 HIS A CA 1
ATOM 1943 C C . HIS A 1 263 ? -14.270 -35.011 -27.834 1.00 36.38 263 HIS A C 1
ATOM 1945 O O . HIS A 1 263 ? -14.914 -35.667 -28.651 1.00 36.38 263 HIS A O 1
ATOM 1951 N N . VAL A 1 264 ? -12.957 -35.139 -27.659 1.00 48.81 264 VAL A N 1
ATOM 1952 C CA . VAL A 1 264 ? -12.160 -36.260 -28.160 1.00 48.81 264 VAL A CA 1
ATOM 1953 C C . VAL A 1 264 ? -11.917 -37.168 -26.959 1.00 48.81 264 VAL A C 1
ATOM 1955 O O . VAL A 1 264 ? -11.427 -36.681 -25.937 1.00 48.81 264 VAL A O 1
ATOM 1958 N N . ASP A 1 265 ? -12.341 -38.425 -27.086 1.00 48.03 265 ASP A N 1
ATOM 1959 C CA . ASP A 1 265 ? -12.032 -39.527 -26.164 1.00 48.03 265 ASP A CA 1
ATOM 1960 C C . ASP A 1 265 ? -10.531 -39.869 -26.164 1.00 48.03 265 ASP A C 1
ATOM 1962 O O . ASP A 1 265 ? -9.903 -39.798 -27.250 1.00 48.03 265 ASP A O 1
#

Mean predicted aligned error: 14.78 Å

Nearest PDB structures (foldseek):
  3fac-assembly6_F  TM=6.206E-01  e=3.820E-03  Cereibacter sphaeroides 2.4.1
  8p1x-assembly1_AAA  TM=5.555E-01  e=1.838E+00  Staphylococcus epidermidis

pLDDT: mean 71.83, std 19.91, range [32.5, 96.38]

Sequence (265 aa):
MSEHSTITASISCLCGKVSSQQIALASLVKSLNEVPLCHCSACRTTSGVLCTSYYSLLTPDPTLQPHLKSQYGDDQLVSNPYLREYVESPRLSRWFCGVCGAHALTQLKPENRYLIAAGLVVPTASSMSDSECVAVHWCVGETHDGGLSVFMPGSADSGGIACLIGSVDAANTPITRSTMLEHDVGENKTENSDEDILQAQCHCGGTSFTVTRPNDKSKAPWSPWPDMIVPIIPVLQRIPNTSNGGSVPTTPSTLPAPAPVTHVD

InterPro domains:
  IPR006913 CENP-V/GFA domain [PF04828] (9-120)
  IPR011057 Mss4-like superfamily [SSF51316] (5-121)

Solvent-accessible surface area (backbone atoms only — not comparable to full-atom values): 16612 Å² total; per-residue (Å²): 134,84,73,62,41,67,48,74,40,33,35,37,39,93,76,55,76,51,47,50,70,77,43,42,31,26,43,56,36,65,45,74,48,46,46,59,32,26,27,27,56,67,50,22,30,64,68,77,40,75,50,47,40,55,27,38,53,74,53,94,47,60,65,74,31,77,69,50,78,52,94,57,96,55,93,65,61,54,38,42,87,44,58,38,84,43,76,78,47,98,51,35,34,40,31,25,29,72,81,70,65,38,66,43,35,34,36,39,51,90,75,73,39,44,29,36,28,50,89,24,57,48,86,51,94,86,68,71,62,94,65,77,68,40,40,34,38,29,25,40,78,62,50,77,72,38,57,60,55,74,81,47,76,57,48,34,41,72,67,36,88,58,51,62,78,80,63,59,50,94,81,70,58,51,55,78,81,46,68,79,48,83,84,74,72,68,77,82,78,82,74,87,54,103,73,61,64,42,82,48,54,38,68,87,55,85,48,70,51,76,44,65,68,86,51,82,70,62,75,61,82,80,62,99,50,56,70,82,77,43,79,82,70,78,76,75,69,79,76,77,92,70,93,75,93,79,86,85,85,92,75,87,85,78,80,82,81,83,81,85,86,81,84,81,134

Secondary structure (DSSP, 8-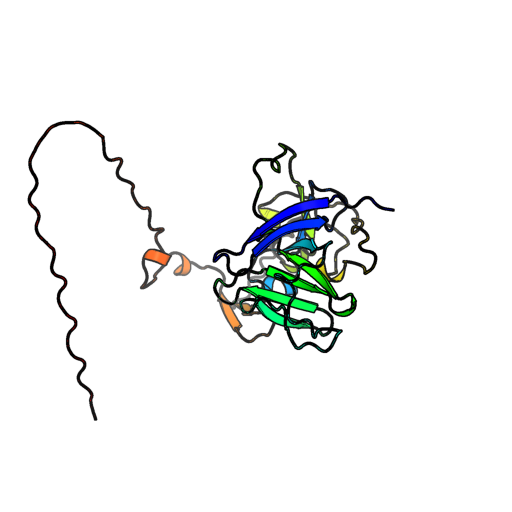state):
-----EEEEEEE-TTSSSEEEEEEEEESBS-TTEEEEE--HHHHHHH-SS-B-EEEE-S--TTT---PPPSSS-------TTEEEEEEETTEEEEEETTT--EEEEEETTTTEEEEEGGGEEPPTTS--S---EEEEESGGGGSS-GGGGTS-EEEETT--S-TTTT--TT-PPBPPPPEE------------S--EEEEE-TTSSSEEEEEPP-GGGGS---S-GGGTS-----------------------PPPPPPPP----